Protein 4BJA (pdb70)

Sequence (182 aa):
WVGNESSENPFDLALNKKDRTLLRETWQRLDDPKDIVGLIFLDIVNDIEPDLKKVFGVDRAPRAAMLKMPKFGGHILRFYEFMMEQLTSMLGTSENLLTGAWQLVRKTGRSSHVRQGFLEQNQNQMEKNYFEIVINVFIERRLIPFLTGEQELNYTTSQITDDVWKKFLNTVISQMMTDSFELERAKQK

Secondary structure (DSSP, 8-state):
--S-STT-HHHHS--HHHHHHHHHHHHH-S-HHHHHHHHHHHIIIII-TTHHHHTT-SSS-GGGGGGSHHHHHHHHHHHHHHHHHHHHHHTS--HHHHHHHHHHHHHHGGG-HHHHHH-BTTTB-HHHHHHHHHHHHHHHHHTTSS-----HHHHHHHHHHHHHHHHHHHHHHHHHHHHHH-

Structure (mmCIF, N/CA/C/O backbone):
data_4BJA
#
_entry.id   4BJA
#
_cell.length_a   50.440
_cell.length_b   50.440
_cell.length_c   245.270
_cell.angle_alpha   90.00
_cell.angle_beta   90.00
_cell.angle_gamma   120.00
#
_symmetry.space_group_name_H-M   'P 65 2 2'
#
loop_
_entity.id
_entity.type
_entity.pdbx_description
1 polymer 'PROTEIN GLB-12'
2 non-polymer 'PROTOPORPHYRIN IX CONTAINING FE'
3 non-polymer 'SULFATE ION'
4 non-polymer 'ACETATE ION'
5 water water
#
loop_
_atom_site.group_PDB
_atom_site.id
_atom_site.type_symbol
_atom_site.label_atom_id
_atom_site.label_alt_id
_atom_site.label_comp_id
_atom_site.label_asym_id
_atom_site.label_entity_id
_atom_site.label_seq_id
_atom_site.pdbx_PDB_ins_code
_atom_site.Cartn_x
_atom_site.Cartn_y
_atom_site.Cartn_z
_atom_site.occupancy
_atom_site.B_iso_or_equiv
_atom_site.auth_seq_id
_atom_site.auth_comp_id
_atom_site.auth_asym_id
_atom_site.auth_atom_id
_atom_site.pdbx_PDB_model_num
ATOM 1 N N . TRP A 1 19 ? 6.069 3.426 8.223 1.00 29.01 19 TRP A N 1
ATOM 2 C CA . TRP A 1 19 ? 7.368 3.719 8.899 1.00 28.56 19 TRP A CA 1
ATOM 3 C C . TRP A 1 19 ? 7.293 5.040 9.592 1.00 29.70 19 TRP A C 1
ATOM 4 O O . TRP A 1 19 ? 6.854 6.043 9.004 1.00 31.53 19 TRP A O 1
ATOM 15 N N . VAL A 1 20 ? 7.787 5.068 10.815 1.00 29.75 20 VAL A N 1
ATOM 16 C CA . VAL A 1 20 ? 7.947 6.330 11.537 1.00 30.41 20 VAL A CA 1
ATOM 17 C C . VAL A 1 20 ? 9.022 7.172 10.875 1.00 29.39 20 VAL A C 1
ATOM 18 O O . VAL A 1 20 ? 8.835 8.393 10.685 1.00 30.30 20 VAL A O 1
ATOM 22 N N . GLY A 1 21 ? 10.115 6.517 10.484 1.00 27.41 21 GLY A N 1
ATOM 23 C CA . GLY A 1 21 ? 11.291 7.178 9.893 1.00 26.13 21 GLY A CA 1
ATOM 24 C C . GLY A 1 21 ? 12.615 6.934 10.602 1.00 25.24 21 GLY A C 1
ATOM 25 O O . GLY A 1 21 ? 13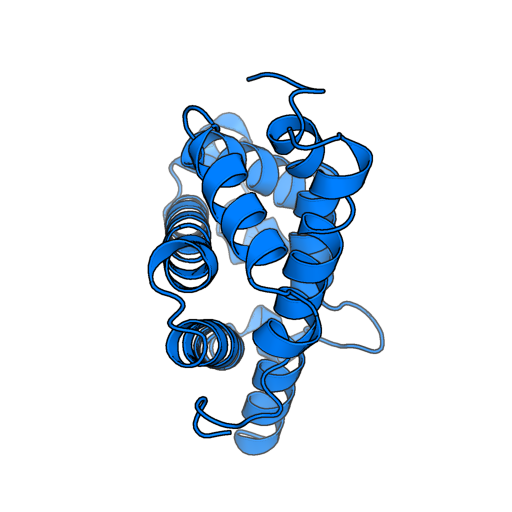.704 7.073 9.999 1.00 23.68 21 GLY A O 1
ATOM 26 N N . ASN A 1 22 ? 12.538 6.575 11.889 1.00 24.54 22 ASN A N 1
ATOM 27 C CA . ASN A 1 22 ? 13.742 6.368 12.670 1.00 24.98 22 ASN A CA 1
ATOM 28 C C . ASN A 1 22 ? 14.224 4.936 12.699 1.00 24.62 22 ASN A C 1
ATOM 29 O O . ASN A 1 22 ? 15.212 4.625 13.373 1.00 25.58 22 ASN A O 1
ATOM 34 N N . GLU A 1 23 ? 13.592 4.068 11.908 1.00 24.04 23 GLU A N 1
ATOM 35 C CA . GLU A 1 23 ? 13.938 2.645 11.963 1.00 23.14 23 GLU A CA 1
ATOM 36 C C . GLU A 1 23 ? 15.323 2.318 11.367 1.00 23.82 23 GLU A C 1
ATOM 37 O O . GLU A 1 23 ? 15.840 3.031 10.506 1.00 23.84 23 GLU A O 1
ATOM 43 N N . SER A 1 24 ? 15.892 1.188 11.790 1.00 23.57 24 SER A N 1
ATOM 44 C CA A SER A 1 24 ? 17.180 0.745 11.275 0.50 24.06 24 SER A CA 1
ATOM 45 C CA B SER A 1 24 ? 17.154 0.663 11.290 0.50 23.86 24 SER A CA 1
ATOM 46 C C . SER A 1 24 ? 17.105 0.267 9.815 1.00 24.20 24 SER A C 1
ATOM 47 O O . SER A 1 24 ? 18.130 0.074 9.181 1.00 27.13 24 SER A O 1
ATOM 52 N N . GLU A 1 25 ? 15.902 0.123 9.265 1.00 21.27 25 GLU A N 1
ATOM 53 C CA . GLU A 1 25 ? 15.767 -0.411 7.909 1.00 20.87 25 GLU A CA 1
ATOM 54 C C . GLU A 1 25 ? 15.793 0.702 6.870 1.00 20.18 25 GLU A C 1
ATOM 55 O O . GLU A 1 25 ? 15.572 0.464 5.697 1.00 21.98 25 GLU A O 1
ATOM 61 N N . ASN A 1 26 ? 16.112 1.906 7.316 1.00 17.88 26 ASN A N 1
ATOM 62 C CA . ASN A 1 26 ? 16.114 3.106 6.416 1.00 16.67 26 ASN A CA 1
ATOM 63 C C . ASN A 1 26 ? 17.057 2.856 5.222 1.00 16.60 26 ASN A C 1
ATOM 64 O O . ASN A 1 26 ? 18.233 2.671 5.424 1.00 16.69 26 ASN A O 1
ATOM 69 N N . PRO A 1 27 ? 16.553 2.871 3.974 1.00 17.68 27 PRO A N 1
ATOM 70 C CA . PRO A 1 27 ? 17.421 2.462 2.858 1.00 17.73 27 PRO A CA 1
ATOM 71 C C . PRO A 1 27 ? 18.496 3.486 2.575 1.00 17.56 27 PRO A C 1
ATOM 72 O O . PRO A 1 27 ? 19.485 3.155 1.967 1.00 18.68 27 PRO A O 1
ATOM 76 N N . PHE A 1 28 ? 18.313 4.724 3.039 1.00 18.45 28 PHE A N 1
ATOM 77 C CA . PHE A 1 28 ? 19.349 5.716 2.857 1.00 19.13 28 PHE A CA 1
ATOM 78 C C . PHE A 1 28 ? 20.519 5.438 3.778 1.00 20.83 28 PHE A C 1
ATOM 79 O O . PHE A 1 28 ? 21.632 5.901 3.543 1.00 23.73 28 PHE A O 1
ATOM 87 N N . ASP A 1 29 ? 20.274 4.715 4.863 1.00 20.48 29 ASP A N 1
ATOM 88 C CA . ASP A 1 29 ? 21.403 4.299 5.670 1.00 22.66 29 ASP A CA 1
ATOM 89 C C . ASP A 1 29 ? 22.007 3.020 5.146 1.00 23.27 29 ASP A C 1
ATOM 90 O O . ASP A 1 29 ? 23.188 2.795 5.357 1.00 28.55 29 ASP A O 1
ATOM 95 N N . LEU A 1 30 ? 21.221 2.172 4.487 1.00 21.64 30 LEU A N 1
ATOM 96 C CA . LEU A 1 30 ? 21.730 0.895 3.974 1.00 21.90 30 LEU A CA 1
ATOM 97 C C . LEU A 1 30 ? 22.470 0.981 2.642 1.00 22.41 30 LEU A C 1
ATOM 98 O O . LEU A 1 30 ? 23.496 0.313 2.434 1.00 23.46 30 LEU A O 1
ATOM 103 N N . ALA A 1 31 ? 21.977 1.843 1.760 1.00 22.64 31 ALA A N 1
ATOM 104 C CA . ALA A 1 31 ? 22.561 1.999 0.413 1.00 22.62 31 ALA A CA 1
ATOM 105 C C . ALA A 1 31 ? 23.726 2.961 0.396 1.00 22.94 31 ALA A C 1
ATOM 106 O O . ALA A 1 31 ? 24.542 2.938 -0.555 1.00 24.65 31 ALA A O 1
ATOM 108 N N . LEU A 1 32 ? 23.798 3.830 1.401 1.00 22.57 32 LEU A N 1
ATOM 109 C CA . LEU A 1 32 ? 24.788 4.900 1.419 1.00 21.72 32 LEU A CA 1
ATOM 110 C C . LEU A 1 32 ? 25.448 4.763 2.761 1.00 24.20 32 LEU A C 1
ATOM 111 O O . LEU A 1 32 ? 24.784 4.377 3.715 1.00 28.89 32 LEU A O 1
ATOM 116 N N . ASN A 1 33 ? 26.749 4.919 2.797 1.00 21.96 33 ASN A N 1
ATOM 117 C CA . ASN A 1 33 ? 27.439 5.000 4.057 1.00 23.60 33 ASN A CA 1
ATOM 118 C C . ASN A 1 33 ? 27.781 6.465 4.327 1.00 23.17 33 ASN A C 1
ATOM 119 O O . ASN A 1 33 ? 27.371 7.371 3.570 1.00 21.81 33 ASN A O 1
ATOM 124 N N . LYS A 1 34 ? 28.450 6.745 5.440 1.00 24.24 34 LYS A N 1
ATOM 125 C CA . LYS A 1 34 ? 28.755 8.121 5.773 1.00 25.45 34 LYS A CA 1
ATOM 126 C C . LYS A 1 34 ? 29.579 8.842 4.698 1.00 25.47 34 LYS A C 1
ATOM 127 O O . LYS A 1 34 ? 29.273 9.998 4.322 1.00 25.77 34 LYS A O 1
ATOM 133 N N . LYS A 1 35 ? 30.615 8.185 4.202 1.00 25.02 35 LYS A N 1
ATOM 134 C CA . LYS A 1 35 ? 31.450 8.777 3.153 1.00 26.17 35 LYS A CA 1
ATOM 135 C C . LYS A 1 35 ? 30.649 9.067 1.872 1.00 23.93 35 LYS A C 1
ATOM 136 O O . LYS A 1 35 ? 30.844 10.116 1.226 1.00 24.54 35 LYS A O 1
ATOM 142 N N . ASP A 1 36 ? 29.762 8.135 1.522 1.00 22.83 36 ASP A N 1
ATOM 143 C CA . ASP A 1 36 ? 28.862 8.330 0.364 1.00 20.25 36 ASP A CA 1
ATOM 144 C C . ASP A 1 36 ? 28.018 9.583 0.575 1.00 20.13 36 ASP A C 1
ATOM 145 O O . ASP A 1 36 ? 27.816 10.384 -0.350 1.00 18.70 36 ASP A O 1
ATOM 150 N N . ARG A 1 37 ? 27.444 9.714 1.760 1.00 19.43 37 ARG A N 1
ATOM 151 C CA . ARG A 1 37 ? 26.532 10.842 2.004 1.00 19.21 37 ARG A CA 1
ATOM 152 C C . ARG A 1 37 ? 27.290 12.146 1.962 1.00 20.37 37 ARG A C 1
ATOM 153 O O . ARG A 1 37 ? 26.760 13.148 1.513 1.00 20.69 37 ARG A O 1
ATOM 161 N N . THR A 1 38 ? 28.502 12.160 2.504 1.00 20.79 38 THR A N 1
ATOM 162 C CA . THR A 1 38 ? 29.325 13.388 2.445 1.00 21.28 38 THR A CA 1
ATOM 163 C C . THR A 1 38 ? 29.601 13.740 0.972 1.00 21.62 38 THR A C 1
ATOM 164 O O . THR A 1 38 ? 29.520 14.920 0.555 1.00 21.91 38 THR A O 1
ATOM 168 N N . LEU A 1 39 ? 29.948 12.728 0.182 1.00 21.24 39 LEU A N 1
ATOM 169 C CA . LEU A 1 39 ? 30.173 12.950 -1.267 1.00 21.30 39 LEU A CA 1
ATOM 170 C C . LEU A 1 39 ? 28.925 13.565 -1.916 1.00 21.07 39 LEU A C 1
ATOM 171 O O . LEU A 1 39 ? 29.044 14.526 -2.709 1.00 20.15 39 LEU A O 1
ATOM 176 N N . LEU A 1 40 ? 27.732 13.053 -1.573 1.00 19.68 40 LEU A N 1
ATOM 177 C CA . LEU A 1 40 ? 26.493 13.580 -2.185 1.00 18.53 40 LEU A CA 1
ATOM 178 C C . LEU A 1 40 ? 26.380 15.046 -1.890 1.00 19.40 40 LEU A C 1
ATOM 179 O O . LEU A 1 40 ? 26.122 15.840 -2.803 1.00 19.74 40 LEU A O 1
ATOM 184 N N . ARG A 1 41 ? 26.567 15.426 -0.613 1.00 18.94 41 ARG A N 1
ATOM 185 C CA . ARG A 1 41 ? 26.480 16.816 -0.262 1.00 19.19 41 ARG A CA 1
ATOM 186 C C . ARG A 1 41 ? 27.574 17.669 -0.918 1.00 20.11 41 ARG A C 1
ATOM 187 O O . ARG A 1 41 ? 27.263 18.741 -1.460 1.00 20.38 41 ARG A O 1
ATOM 195 N N . GLU A 1 42 ? 28.829 17.219 -0.870 1.00 20.32 42 GLU A N 1
ATOM 196 C CA . GLU A 1 42 ? 29.948 18.048 -1.391 1.00 23.24 42 GLU A CA 1
ATOM 197 C C . GLU A 1 42 ? 29.836 18.214 -2.906 1.00 22.53 42 GLU A C 1
ATOM 198 O O . GLU A 1 42 ? 30.023 19.313 -3.407 1.00 22.66 42 GLU A O 1
ATOM 204 N N . THR A 1 43 ? 29.506 17.128 -3.614 1.00 21.10 43 THR A N 1
ATOM 205 C CA . THR A 1 43 ? 29.324 17.239 -5.067 1.00 20.89 43 THR A CA 1
ATOM 206 C C . THR A 1 43 ? 28.147 18.152 -5.456 1.00 20.69 43 THR A C 1
ATOM 207 O O . THR A 1 43 ? 28.255 18.910 -6.415 1.00 21.10 43 THR A O 1
ATOM 211 N N . TRP A 1 44 ? 27.021 18.074 -4.755 1.00 20.04 44 TRP A N 1
ATOM 212 C CA . TRP A 1 44 ? 25.912 18.952 -5.006 1.00 19.70 44 TRP A CA 1
ATOM 213 C C . TRP A 1 44 ? 26.308 20.408 -4.755 1.00 20.52 44 TRP A C 1
ATOM 214 O O . TRP A 1 44 ? 25.935 21.318 -5.522 1.00 22.42 44 TRP A O 1
ATOM 225 N N . GLN A 1 45 ? 27.038 20.653 -3.655 1.00 21.34 45 GLN A N 1
ATOM 226 C CA . GLN A 1 45 ? 27.486 22.009 -3.353 1.00 23.65 45 GLN A CA 1
ATOM 227 C C . GLN A 1 45 ? 28.494 22.622 -4.334 1.00 25.14 45 GLN A C 1
ATOM 228 O O . GLN A 1 45 ? 28.569 23.850 -4.436 1.00 26.39 45 GLN A O 1
ATOM 234 N N . ARG A 1 46 ? 29.275 21.782 -5.013 1.00 26.79 46 ARG A N 1
ATOM 235 C CA . ARG A 1 46 ? 30.268 22.222 -6.005 1.00 29.41 46 ARG A CA 1
ATOM 236 C C . ARG A 1 46 ? 29.559 22.873 -7.190 1.00 29.82 46 ARG A C 1
ATOM 237 O O . ARG A 1 46 ? 30.132 23.738 -7.877 1.00 29.70 46 ARG A O 1
ATOM 245 N N . LEU A 1 47 ? 28.315 22.470 -7.439 1.00 29.96 47 LEU A N 1
ATOM 246 C CA . LEU A 1 47 ? 27.546 23.036 -8.555 1.00 31.17 47 LEU A CA 1
ATOM 247 C C . LEU A 1 47 ? 27.357 24.550 -8.451 1.00 32.09 47 LEU A C 1
ATOM 248 O O . LEU A 1 47 ? 27.011 25.085 -7.394 1.00 31.52 47 LEU A O 1
ATOM 253 N N . ASP A 1 48 ? 27.560 25.248 -9.562 1.00 33.57 48 ASP A N 1
ATOM 254 C CA . ASP A 1 48 ? 27.161 26.636 -9.606 1.00 36.22 48 ASP A CA 1
ATOM 255 C C . ASP A 1 48 ? 25.771 26.689 -10.251 1.00 36.35 48 ASP A C 1
ATOM 256 O O . ASP A 1 48 ? 25.501 26.020 -11.271 1.00 37.00 48 ASP A O 1
ATOM 261 N N . ASP A 1 49 ? 24.906 27.477 -9.626 1.00 36.01 49 ASP A N 1
ATOM 262 C CA . ASP A 1 49 ? 23.468 27.538 -9.931 1.00 35.41 49 ASP A CA 1
ATOM 263 C C . ASP A 1 49 ? 22.763 26.193 -10.145 1.00 33.10 49 ASP A C 1
ATOM 264 O O . ASP A 1 49 ? 22.284 25.881 -11.235 1.00 32.16 49 ASP A O 1
ATOM 269 N N . PRO A 1 50 ? 22.676 25.399 -9.072 1.00 30.70 50 PRO A N 1
ATOM 270 C CA . PRO A 1 50 ? 21.921 24.155 -9.105 1.00 28.39 50 PRO A CA 1
ATOM 271 C C . PRO A 1 50 ? 20.458 24.348 -9.515 1.00 27.81 50 PRO A C 1
ATOM 272 O O . PRO A 1 50 ? 19.934 23.486 -10.206 1.00 26.43 50 PRO A O 1
ATOM 276 N N . LYS A 1 51 ? 19.790 25.444 -9.121 1.00 27.57 51 LYS A N 1
ATOM 277 C CA . LYS A 1 51 ? 18.385 25.639 -9.550 1.00 28.15 51 LYS A CA 1
ATOM 278 C C . LYS A 1 51 ? 18.270 25.789 -11.073 1.00 27.50 51 LYS A C 1
ATOM 279 O O . LYS A 1 51 ? 17.281 25.331 -11.693 1.00 26.47 51 LYS A O 1
ATOM 285 N N . ASP A 1 52 ? 19.248 26.458 -11.675 1.00 26.92 52 ASP A N 1
ATOM 286 C CA . ASP A 1 52 ? 19.270 26.594 -13.133 1.00 28.36 52 ASP A CA 1
ATOM 287 C C . ASP A 1 52 ? 19.408 25.209 -13.794 1.00 26.34 52 ASP A C 1
ATOM 288 O O . ASP A 1 52 ? 18.709 24.895 -14.776 1.00 25.50 52 ASP A O 1
ATOM 293 N N . ILE A 1 53 ? 20.308 24.374 -13.269 1.00 25.65 53 ILE A N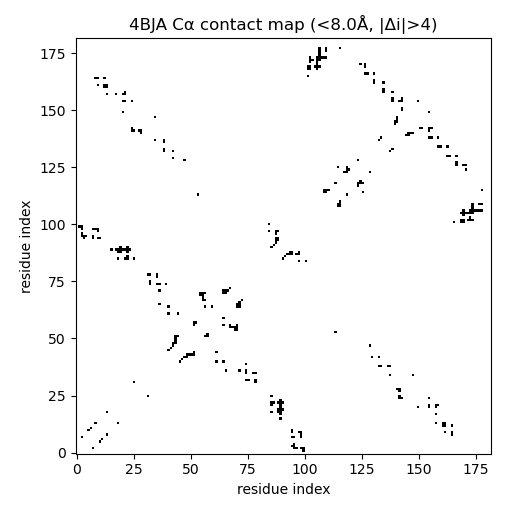 1
ATOM 294 C CA . ILE A 1 53 ? 20.480 23.025 -13.807 1.00 24.11 53 ILE A CA 1
ATOM 295 C C . ILE A 1 53 ? 19.178 22.202 -13.662 1.00 22.43 53 ILE A C 1
ATOM 296 O O . ILE A 1 53 ? 18.740 21.511 -14.611 1.00 21.36 53 ILE A O 1
ATOM 301 N N . VAL A 1 54 ? 18.541 22.282 -12.492 1.00 20.74 54 VAL A N 1
ATOM 302 C CA . VAL A 1 54 ? 17.295 21.604 -12.289 1.00 19.55 54 VAL A CA 1
ATOM 303 C C . VAL A 1 54 ? 16.253 22.073 -13.328 1.00 19.54 54 VAL A C 1
ATOM 304 O O . VAL A 1 54 ? 15.553 21.267 -13.906 1.00 18.37 54 VAL A O 1
ATOM 308 N N . GLY A 1 55 ? 16.172 23.400 -13.528 1.00 19.86 55 GLY A N 1
ATOM 309 C CA . GLY A 1 55 ? 15.282 23.986 -14.543 1.00 19.55 55 GLY A CA 1
ATOM 310 C C . GLY A 1 55 ? 15.564 23.413 -15.939 1.00 19.33 55 GLY A C 1
ATOM 311 O O . GLY A 1 55 ? 14.646 23.018 -16.626 1.00 19.86 55 GLY A O 1
ATOM 312 N N . LEU A 1 56 ? 16.844 23.333 -16.330 1.00 19.23 56 LEU A N 1
ATOM 313 C CA . LEU A 1 56 ? 17.225 22.866 -17.699 1.00 20.39 56 LEU A CA 1
ATOM 314 C C . LEU A 1 56 ? 16.809 21.410 -17.876 1.00 18.84 56 LEU A C 1
ATOM 315 O O . LEU A 1 56 ? 16.351 20.995 -18.947 1.00 18.39 56 LEU A O 1
ATOM 320 N N . ILE A 1 57 ? 16.999 20.620 -16.814 1.00 18.50 57 ILE A N 1
ATOM 321 C CA . ILE A 1 57 ? 16.640 19.212 -16.879 1.00 17.51 57 ILE A CA 1
ATOM 322 C C . ILE A 1 57 ? 15.106 19.035 -16.957 1.00 16.78 57 ILE A C 1
ATOM 323 O O . ILE A 1 57 ? 14.614 18.219 -17.733 1.00 16.58 57 ILE A O 1
ATOM 328 N N . PHE A 1 58 ? 14.330 19.794 -16.172 1.00 16.83 58 PHE A N 1
ATOM 329 C CA . PHE A 1 58 ? 12.897 19.737 -16.303 1.00 15.88 58 PHE A CA 1
ATOM 330 C C . PHE A 1 58 ? 12.438 20.216 -17.686 1.00 16.00 58 PHE A C 1
ATOM 331 O O . PHE A 1 58 ? 11.465 19.692 -18.205 1.00 17.35 58 PHE A O 1
ATOM 339 N N . LEU A 1 59 ? 13.132 21.192 -18.261 1.00 16.04 59 LEU A N 1
ATOM 340 C CA . LEU A 1 59 ? 12.764 21.605 -19.639 1.00 17.06 59 LEU A CA 1
ATOM 341 C C . LEU A 1 59 ? 12.970 20.417 -20.591 1.00 18.36 59 LEU A C 1
ATOM 342 O O . LEU A 1 59 ? 12.083 20.088 -21.376 1.00 19.28 59 LEU A O 1
ATOM 347 N N . ASP A 1 60 ? 14.102 19.722 -20.485 1.00 18.41 60 ASP A N 1
ATOM 348 C CA . ASP A 1 60 ? 14.257 18.482 -21.288 1.00 20.02 60 ASP A CA 1
ATOM 349 C C . ASP A 1 60 ? 13.179 17.422 -21.012 1.00 19.49 60 ASP A C 1
ATOM 350 O O . ASP A 1 60 ? 12.649 16.820 -21.913 1.00 20.19 60 ASP A O 1
ATOM 355 N N . ILE A 1 61 ? 12.841 17.183 -19.745 1.00 17.89 61 ILE A N 1
ATOM 356 C CA . ILE A 1 61 ? 11.817 16.214 -19.425 1.00 17.65 61 ILE A CA 1
ATOM 357 C C . ILE A 1 61 ? 10.479 16.496 -20.134 1.00 19.12 61 ILE A C 1
ATOM 358 O O . ILE A 1 61 ? 9.895 15.597 -20.771 1.00 19.47 61 ILE A O 1
ATOM 363 N N . VAL A 1 62 ? 9.974 17.724 -20.002 1.00 18.96 62 VAL A N 1
ATOM 364 C CA . VAL A 1 62 ? 8.649 18.015 -20.533 1.00 20.03 62 VAL A CA 1
ATOM 365 C C . VAL A 1 62 ? 8.669 18.244 -22.047 1.00 20.62 62 VAL A C 1
ATOM 366 O O . VAL A 1 62 ? 7.678 18.000 -22.716 1.00 21.79 62 VAL A O 1
ATOM 370 N N . ASN A 1 63 ? 9.784 18.694 -22.588 1.00 20.63 63 ASN A N 1
ATOM 371 C CA . ASN A 1 63 ? 9.773 18.963 -24.028 1.00 22.16 63 ASN A CA 1
ATOM 372 C C . ASN A 1 63 ? 10.241 17.798 -24.863 1.00 23.36 63 ASN A C 1
ATOM 373 O O . ASN A 1 63 ? 9.759 17.628 -26.007 1.00 24.27 63 ASN A O 1
ATOM 378 N N . ASP A 1 64 ? 11.198 17.035 -24.350 1.00 22.86 64 ASP A N 1
ATOM 379 C CA . ASP A 1 64 ? 11.842 16.003 -25.175 1.00 23.46 64 ASP A CA 1
ATOM 380 C C . ASP A 1 64 ? 11.497 14.590 -24.762 1.00 22.79 64 ASP A C 1
ATOM 381 O O . ASP A 1 64 ? 11.436 13.695 -25.580 1.00 25.02 64 ASP A O 1
ATOM 386 N N . ILE A 1 65 ? 11.265 14.359 -23.470 1.00 21.28 65 ILE A N 1
ATOM 387 C CA . ILE A 1 65 ? 11.220 12.991 -23.009 1.00 21.65 65 ILE A CA 1
ATOM 388 C C . ILE A 1 65 ? 9.820 12.541 -22.708 1.00 21.04 65 ILE A C 1
ATOM 389 O O . ILE A 1 65 ? 9.400 11.481 -23.168 1.00 23.97 65 ILE A O 1
ATOM 394 N N . GLU A 1 66 ? 9.066 13.318 -21.924 1.00 20.74 66 GLU A N 1
ATOM 395 C CA . GLU A 1 66 ? 7.742 12.902 -21.513 1.00 20.95 66 GLU A CA 1
ATOM 396 C C . GLU A 1 66 ? 6.795 14.096 -21.696 1.00 21.34 66 GLU A C 1
ATOM 397 O O . GLU A 1 66 ? 6.431 14.781 -20.740 1.00 20.90 66 GLU A O 1
ATOM 403 N N . PRO A 1 67 ? 6.409 14.367 -22.947 1.00 21.67 67 PRO A N 1
ATOM 404 C CA . PRO A 1 67 ? 5.596 15.559 -23.201 1.00 22.38 67 PRO A CA 1
ATOM 405 C C . PRO A 1 67 ? 4.176 15.524 -22.631 1.00 22.92 67 PRO A C 1
ATOM 406 O O . PRO A 1 67 ? 3.554 16.600 -22.541 1.00 22.37 67 PRO A O 1
ATOM 410 N N . ASP A 1 68 ? 3.673 14.344 -22.235 1.00 23.51 68 ASP A N 1
ATOM 411 C CA . ASP A 1 68 ? 2.420 14.248 -21.465 1.00 27.03 68 ASP A CA 1
ATOM 412 C C . ASP A 1 68 ? 2.429 15.153 -20.219 1.00 25.95 68 ASP A C 1
ATOM 413 O O . ASP A 1 68 ? 1.364 15.595 -19.743 1.00 26.77 68 ASP A O 1
ATOM 418 N N . LEU A 1 69 ? 3.632 15.437 -19.708 1.00 24.46 69 LEU A N 1
ATOM 419 C CA . LEU A 1 69 ? 3.785 16.258 -18.497 1.00 23.61 69 LEU A CA 1
ATOM 420 C C . LEU A 1 69 ? 3.601 17.744 -18.739 1.00 22.74 69 LEU A C 1
ATOM 421 O O . LEU A 1 69 ? 3.453 18.517 -17.804 1.00 22.63 69 LEU A O 1
ATOM 426 N N . LYS A 1 70 ? 3.575 18.173 -20.001 1.00 21.87 70 LYS A N 1
ATOM 427 C CA . LYS A 1 70 ? 3.430 19.599 -20.270 1.00 22.38 70 LYS A CA 1
ATOM 428 C C . LYS A 1 70 ? 2.085 20.093 -19.738 1.00 23.47 70 LYS A C 1
ATOM 429 O O . LYS A 1 70 ? 2.032 21.111 -19.050 1.00 23.76 70 LYS A O 1
ATOM 435 N N . LYS A 1 71 ? 1.027 19.334 -19.995 1.00 25.53 71 LYS A N 1
ATOM 436 C CA . LYS A 1 71 ? -0.335 19.713 -19.565 1.00 28.29 71 LYS A CA 1
ATOM 437 C C . LYS A 1 71 ? -0.432 19.775 -18.046 1.00 28.11 71 LYS A C 1
ATOM 438 O O . LYS A 1 71 ? -1.069 20.663 -17.484 1.00 28.28 71 LYS A O 1
ATOM 444 N N . VAL A 1 72 ? 0.237 18.835 -17.376 1.00 27.62 72 VAL A N 1
ATOM 445 C CA . VAL A 1 72 ? 0.201 18.748 -15.925 1.00 27.29 72 VAL A CA 1
ATOM 446 C C . VAL A 1 72 ? 0.731 20.038 -15.355 1.00 26.08 72 VAL A C 1
ATOM 447 O O . VAL A 1 72 ? 0.185 20.590 -14.372 1.00 27.04 72 VAL A O 1
ATOM 451 N N . PHE A 1 73 ? 1.824 20.505 -15.948 1.00 23.71 73 PHE A N 1
ATOM 452 C CA . PHE A 1 73 ? 2.536 21.670 -15.447 1.00 22.62 73 PHE A CA 1
ATOM 453 C C . PHE A 1 73 ? 2.091 22.978 -16.082 1.00 23.85 73 PHE A C 1
ATOM 454 O O . PHE A 1 73 ? 2.723 24.027 -15.897 1.00 23.74 73 PHE A O 1
ATOM 462 N N . GLY A 1 74 ? 0.991 22.895 -16.837 1.00 24.06 74 GLY A N 1
ATOM 463 C CA . GLY A 1 74 ? 0.418 24.068 -17.479 1.00 24.42 74 GLY A CA 1
ATOM 464 C C . GLY A 1 74 ? 1.265 24.716 -18.567 1.00 24.86 74 GLY A C 1
ATOM 465 O O . GLY A 1 74 ? 1.137 25.922 -18.805 1.00 24.57 74 GLY A O 1
ATOM 466 N N . VAL A 1 75 ? 2.108 23.927 -19.256 1.00 23.92 75 VAL A N 1
ATOM 467 C CA . VAL A 1 75 ? 3.068 24.477 -20.244 1.00 23.79 75 VAL A CA 1
ATOM 468 C C . VAL A 1 75 ? 2.880 23.855 -21.625 1.00 24.84 75 VAL A C 1
ATOM 469 O O . VAL A 1 75 ? 3.799 23.812 -22.446 1.00 24.66 75 VAL A O 1
ATOM 473 N N . ASP A 1 76 ? 1.691 23.343 -21.836 1.00 25.16 76 ASP A N 1
ATOM 474 C CA . ASP A 1 76 ? 1.316 22.779 -23.106 1.00 27.28 76 ASP A CA 1
ATOM 475 C C . ASP A 1 76 ? 1.260 23.817 -24.247 1.00 28.71 76 ASP A C 1
ATOM 476 O O . ASP A 1 76 ? 1.231 23.393 -25.415 1.00 29.03 76 ASP A O 1
ATOM 481 N N . ARG A 1 77 ? 1.297 25.132 -23.955 1.00 29.30 77 ARG A N 1
ATOM 482 C CA . ARG A 1 77 ? 1.391 26.138 -25.048 1.00 31.59 77 ARG A CA 1
ATOM 483 C C . ARG A 1 77 ? 2.613 27.024 -25.002 1.00 32.18 77 ARG A C 1
ATOM 484 O O . ARG A 1 77 ? 2.976 27.678 -26.007 1.00 32.92 77 ARG A O 1
ATOM 492 N N . ALA A 1 78 ? 3.213 27.120 -23.823 1.00 31.49 78 ALA A N 1
ATOM 493 C CA . ALA A 1 78 ? 4.326 28.022 -23.625 1.00 32.24 78 ALA A CA 1
ATOM 494 C C . ALA A 1 78 ? 5.511 27.552 -24.456 1.00 32.85 78 ALA A C 1
ATOM 495 O O . ALA A 1 78 ? 5.859 26.361 -24.412 1.00 34.36 78 ALA A O 1
ATOM 497 N N . PRO A 1 79 ? 6.174 28.480 -25.189 1.00 32.30 79 PRO A N 1
ATOM 498 C CA . PRO A 1 79 ? 7.401 28.013 -25.841 1.00 32.12 79 PRO A CA 1
ATOM 499 C C . PRO A 1 79 ? 8.320 27.524 -24.736 1.00 31.56 79 PRO A C 1
ATOM 500 O O . PRO A 1 79 ? 8.184 27.983 -23.588 1.00 30.52 79 PRO A O 1
ATOM 504 N N . ARG A 1 80 ? 9.252 26.634 -25.089 1.00 31.13 80 ARG A N 1
ATOM 505 C CA . ARG A 1 80 ? 10.284 26.202 -24.158 1.00 31.36 80 ARG A CA 1
ATOM 506 C C . ARG A 1 80 ? 10.856 27.423 -23.445 1.00 32.11 80 ARG A C 1
ATOM 507 O O . ARG A 1 80 ? 10.969 27.417 -22.237 1.00 32.17 80 ARG A O 1
ATOM 515 N N . ALA A 1 81 ? 11.121 28.501 -24.192 1.00 33.39 81 ALA A N 1
ATOM 516 C CA . ALA A 1 81 ? 11.694 29.724 -23.613 1.00 34.24 81 ALA A CA 1
ATOM 517 C C . ALA A 1 81 ? 10.839 30.505 -22.578 1.00 34.43 81 ALA A C 1
ATOM 518 O O . ALA A 1 81 ? 11.393 31.328 -21.826 1.00 36.12 81 ALA A O 1
ATOM 520 N N . ALA A 1 82 ? 9.531 30.255 -22.523 1.00 33.07 82 ALA A N 1
ATOM 521 C CA . ALA A 1 82 ? 8.657 30.881 -21.505 1.00 32.33 82 ALA A CA 1
ATOM 522 C C . ALA A 1 82 ? 8.288 29.995 -20.318 1.00 30.57 82 ALA A C 1
ATOM 523 O O . ALA A 1 82 ? 7.673 30.479 -19.343 1.00 30.40 82 ALA A O 1
ATOM 525 N N . MET A 1 83 ? 8.606 28.706 -20.416 1.00 27.55 83 MET A N 1
ATOM 526 C CA . MET A 1 83 ? 8.099 27.744 -19.442 1.00 24.74 83 MET A CA 1
ATOM 527 C C . MET A 1 83 ? 8.571 28.003 -18.034 1.00 24.10 83 MET A C 1
ATOM 528 O O . MET A 1 83 ? 7.806 27.765 -17.107 1.00 23.12 83 MET A O 1
ATOM 533 N N . LEU A 1 84 ? 9.823 28.444 -17.870 1.00 25.46 84 LEU A N 1
ATOM 534 C CA . LEU A 1 84 ? 10.380 28.614 -16.522 1.00 26.80 84 LEU A CA 1
ATOM 535 C C . LEU A 1 84 ? 9.567 29.634 -15.710 1.00 27.67 84 LEU A C 1
ATOM 536 O O . LEU A 1 84 ? 9.561 29.592 -14.479 1.00 28.84 84 LEU A O 1
ATOM 541 N N . LYS A 1 85 ? 8.869 30.525 -16.408 1.00 27.57 85 LYS A N 1
ATOM 542 C CA . LYS A 1 85 ? 8.022 31.533 -15.731 1.00 28.64 85 LYS A CA 1
ATOM 543 C C . LYS A 1 85 ? 6.600 31.119 -15.413 1.00 26.97 85 LYS A C 1
ATOM 544 O O . LYS A 1 85 ? 5.886 31.804 -14.684 1.00 28.26 85 LYS A O 1
ATOM 550 N N . MET A 1 86 ? 6.150 30.027 -15.971 1.00 24.43 86 MET A N 1
ATOM 551 C CA . MET A 1 86 ? 4.802 29.568 -15.730 1.00 23.24 86 MET A CA 1
ATOM 552 C C . MET A 1 86 ? 4.724 28.966 -14.329 1.00 23.03 86 MET A C 1
ATOM 553 O O . MET A 1 86 ? 5.674 28.305 -13.876 1.00 23.57 86 MET A O 1
ATOM 558 N N . PRO A 1 87 ? 3.613 29.198 -13.648 1.00 21.85 87 PRO A N 1
ATOM 559 C CA . PRO A 1 87 ? 3.610 28.997 -12.181 1.00 22.67 87 PRO A CA 1
ATOM 560 C C . PRO A 1 87 ? 3.756 27.580 -11.749 1.00 21.76 87 PRO A C 1
ATOM 561 O O . PRO A 1 87 ? 4.526 27.341 -10.798 1.00 22.46 87 PRO A O 1
ATOM 565 N N . LYS A 1 88 ? 3.021 26.646 -12.362 1.00 22.25 88 LYS A N 1
ATOM 566 C CA . LYS A 1 88 ? 3.110 25.237 -11.884 1.00 21.99 88 LYS A CA 1
ATOM 567 C C . LYS A 1 88 ? 4.463 24.660 -12.247 1.00 22.25 88 LYS A C 1
ATOM 568 O O . LYS A 1 88 ? 5.050 23.887 -11.479 1.00 22.78 88 LYS A O 1
ATOM 574 N N . PHE A 1 89 ? 4.975 25.049 -13.416 1.00 20.28 89 PHE A N 1
ATOM 575 C CA . PHE A 1 89 ? 6.255 24.494 -13.898 1.00 20.71 89 PHE A CA 1
ATOM 576 C C . PHE A 1 89 ? 7.470 25.085 -13.150 1.00 20.32 89 PHE A C 1
ATOM 577 O O . PHE A 1 89 ? 8.287 24.334 -12.576 1.00 21.63 89 PHE A O 1
ATOM 585 N N . GLY A 1 90 ? 7.579 26.423 -13.108 1.00 20.86 90 GLY A N 1
ATOM 586 C CA . GLY A 1 90 ? 8.640 27.079 -12.385 1.00 19.97 90 GLY A CA 1
ATOM 587 C C . GLY A 1 90 ? 8.480 26.708 -10.900 1.00 20.42 90 GLY A C 1
ATOM 588 O O . GLY A 1 90 ? 9.481 26.552 -10.208 1.00 22.10 90 GLY A O 1
ATOM 589 N N . GLY A 1 91 ? 7.239 26.514 -10.431 1.00 21.21 91 GLY A N 1
ATOM 590 C CA . GLY A 1 91 ? 7.011 26.157 -8.993 1.00 20.53 91 GLY A CA 1
ATOM 591 C C . GLY A 1 91 ? 7.607 24.791 -8.713 1.00 20.16 91 GLY A C 1
ATOM 592 O O . GLY A 1 91 ? 8.220 24.551 -7.651 1.00 21.16 91 GLY A O 1
ATOM 593 N N . HIS A 1 92 ? 7.424 23.888 -9.662 1.00 19.57 92 HIS A N 1
ATOM 594 C CA . HIS A 1 92 ? 7.905 22.545 -9.446 1.00 18.90 92 HIS A CA 1
ATOM 595 C C . HIS A 1 92 ? 9.417 22.489 -9.445 1.00 19.32 92 HIS A C 1
ATOM 596 O O . HIS A 1 92 ? 10.012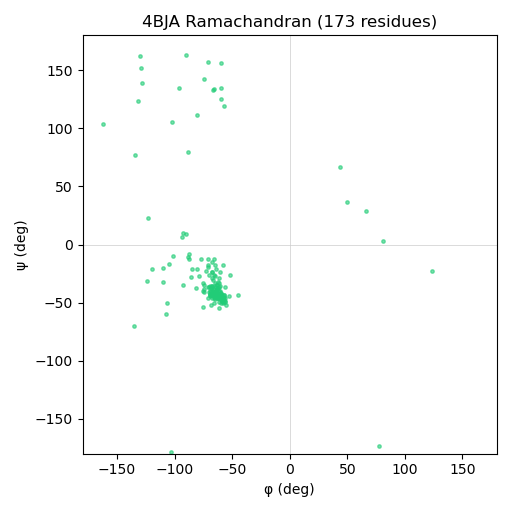 21.681 -8.709 1.00 18.95 92 HIS A O 1
ATOM 603 N N . ILE A 1 93 ? 10.045 23.246 -10.354 1.00 19.26 93 ILE A N 1
ATOM 604 C CA . ILE A 1 93 ? 11.482 23.359 -10.378 1.00 19.88 93 ILE A CA 1
ATOM 605 C C . ILE A 1 93 ? 12.037 23.866 -9.015 1.00 20.75 93 ILE A C 1
ATOM 606 O O . ILE A 1 93 ? 12.985 23.293 -8.459 1.00 20.91 93 ILE A O 1
ATOM 611 N N . LEU A 1 94 ? 11.401 24.899 -8.457 1.00 20.74 94 LEU A N 1
ATOM 612 C CA . LEU A 1 94 ? 11.788 25.414 -7.159 1.00 21.49 94 LEU A CA 1
ATOM 613 C C . LEU A 1 94 ? 11.639 24.309 -6.083 1.00 20.99 94 LEU A C 1
ATOM 614 O O . LEU A 1 94 ? 12.548 24.096 -5.262 1.00 22.25 94 LEU A O 1
ATOM 619 N N . ARG A 1 95 ? 10.511 23.616 -6.099 1.00 20.20 95 ARG A N 1
ATOM 620 C CA . ARG A 1 95 ? 10.188 22.605 -5.056 1.00 21.28 95 ARG A CA 1
ATOM 621 C C . ARG A 1 95 ? 11.157 21.439 -5.127 1.00 19.95 95 ARG A C 1
ATOM 622 O O . ARG A 1 95 ? 11.623 20.930 -4.085 1.00 20.64 95 ARG A O 1
ATOM 630 N N . PHE A 1 96 ? 11.469 21.007 -6.354 1.00 18.82 96 PHE A N 1
ATOM 631 C CA . PHE A 1 96 ? 12.367 19.866 -6.567 1.00 16.91 96 PHE A CA 1
ATOM 632 C C . PHE A 1 96 ? 13.777 20.264 -6.173 1.00 17.28 96 PHE A C 1
ATOM 633 O O . PHE A 1 96 ? 14.453 19.538 -5.457 1.00 18.01 96 PHE A O 1
ATOM 641 N N . TYR A 1 97 ? 14.214 21.460 -6.567 1.00 18.92 97 TYR A N 1
ATOM 642 C CA . TYR A 1 97 ? 15.503 21.960 -6.115 1.00 18.71 97 TYR A CA 1
ATOM 643 C C . TYR A 1 97 ? 15.587 22.007 -4.563 1.00 19.88 97 TYR A C 1
ATOM 644 O O . TYR A 1 97 ? 16.572 21.518 -3.970 1.00 19.40 97 TYR A O 1
ATOM 653 N N . GLU A 1 98 ? 14.557 22.556 -3.921 1.00 20.45 98 GLU A N 1
ATOM 654 C CA . GLU A 1 98 ? 14.560 22.669 -2.426 1.00 21.03 98 GLU A CA 1
ATOM 655 C C . GLU A 1 98 ? 14.585 21.289 -1.781 1.00 21.09 98 GLU A C 1
ATOM 656 O O . GLU A 1 98 ? 15.247 21.084 -0.753 1.00 21.54 98 GLU A O 1
ATOM 662 N N . PHE A 1 99 ? 13.858 20.353 -2.373 1.00 19.55 99 PHE A N 1
ATOM 663 C CA . PHE A 1 99 ? 13.825 18.963 -1.877 1.00 18.34 99 PHE A CA 1
ATOM 664 C C . PHE A 1 99 ? 15.208 18.344 -1.953 1.00 18.65 99 PHE A C 1
ATOM 665 O O . PHE A 1 99 ? 15.630 17.697 -0.986 1.00 19.37 99 PHE A O 1
ATOM 673 N N . MET A 1 100 ? 15.916 18.514 -3.077 1.00 18.08 100 MET A N 1
ATOM 674 C CA A MET A 1 100 ? 17.276 17.978 -3.197 0.50 18.54 100 MET A CA 1
ATOM 675 C CA B MET A 1 100 ? 17.289 17.977 -3.198 0.50 19.02 100 MET A CA 1
ATOM 676 C C . MET A 1 100 ? 18.280 18.684 -2.277 1.00 19.22 100 MET A C 1
ATOM 677 O O . MET A 1 100 ? 19.182 18.063 -1.744 1.00 18.79 100 MET A O 1
ATOM 686 N N . GLU A 1 101 ? 18.109 19.993 -2.106 1.00 19.59 101 GLU A N 1
ATOM 687 C CA . GLU A 1 101 ? 18.962 20.789 -1.230 1.00 20.28 101 GLU A CA 1
ATOM 688 C C . GLU A 1 101 ? 18.826 20.248 0.206 1.00 20.01 101 GLU A C 1
ATOM 689 O O . GLU A 1 101 ? 19.804 19.997 0.903 1.00 21.21 101 GLU A O 1
ATOM 695 N N . GLN A 1 102 ? 17.594 20.077 0.630 1.00 19.70 102 GLN A N 1
ATOM 696 C CA . GLN A 1 102 ? 17.329 19.659 2.024 1.00 20.40 102 GLN A CA 1
ATOM 697 C C . GLN A 1 102 ? 17.782 18.227 2.215 1.00 19.44 102 GLN A C 1
ATOM 698 O O . GLN A 1 102 ? 18.394 17.855 3.255 1.00 19.72 102 GLN A O 1
ATOM 704 N N . LEU A 1 103 ? 17.436 17.384 1.240 1.00 18.45 103 LEU A N 1
ATOM 705 C CA . LEU A 1 103 ? 17.729 15.942 1.365 1.00 17.64 103 LEU A CA 1
ATOM 706 C C . LEU A 1 103 ? 19.259 15.730 1.412 1.00 17.69 103 LEU A C 1
ATOM 707 O O . LEU A 1 103 ? 19.761 14.982 2.269 1.00 17.88 103 LEU A O 1
ATOM 712 N N . THR A 1 104 ? 20.013 16.391 0.532 1.00 17.95 104 THR A N 1
ATOM 713 C CA . THR A 1 104 ? 21.478 16.190 0.522 1.00 18.06 104 THR A CA 1
ATOM 714 C C . THR A 1 104 ? 22.100 16.765 1.808 1.00 18.63 104 THR A C 1
ATOM 715 O O . THR A 1 104 ? 23.036 16.195 2.346 1.00 18.35 104 THR A O 1
ATOM 719 N N . SER A 1 105 ? 21.552 17.863 2.295 1.00 18.76 105 SER A N 1
ATOM 720 C CA . SER A 1 105 ? 22.038 18.462 3.570 1.00 19.22 105 SER A CA 1
ATOM 721 C C . SER A 1 105 ? 21.750 17.500 4.741 1.00 18.93 105 SER A C 1
ATOM 722 O O . SER A 1 105 ? 22.602 17.284 5.601 1.00 19.85 105 SER A O 1
ATOM 725 N N . MET A 1 106 ? 20.546 16.957 4.789 1.00 18.35 106 MET A N 1
ATOM 726 C CA . MET A 1 106 ? 20.201 16.061 5.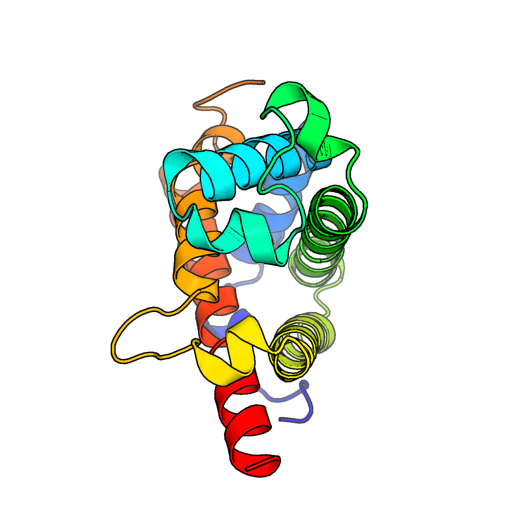893 1.00 17.66 106 MET A CA 1
ATOM 727 C C . MET A 1 106 ? 21.081 14.849 5.873 1.00 17.65 106 MET A C 1
ATOM 728 O O . MET A 1 106 ? 21.496 14.376 6.940 1.00 18.98 106 MET A O 1
ATOM 733 N N . LEU A 1 107 ? 21.322 14.280 4.681 1.00 16.57 107 LEU A N 1
ATOM 734 C CA . LEU A 1 107 ? 22.113 13.068 4.550 1.00 17.33 107 LEU A CA 1
ATOM 735 C C . LEU A 1 107 ? 23.569 13.341 4.833 1.00 18.83 107 LEU A C 1
ATOM 736 O O . LEU A 1 107 ? 24.213 12.590 5.572 1.00 20.33 107 LEU A O 1
ATOM 741 N N . GLY A 1 108 ? 24.109 14.415 4.257 1.00 19.34 108 GLY A N 1
ATOM 742 C CA . GLY A 1 108 ? 25.541 14.528 4.158 1.00 20.81 108 GLY A CA 1
ATOM 743 C C . GLY A 1 108 ? 26.125 15.515 5.140 1.00 22.82 108 GLY A C 1
ATOM 744 O O . GLY A 1 108 ? 27.320 15.499 5.355 1.00 26.87 108 GLY A O 1
ATOM 745 N N . THR A 1 109 ? 25.305 16.381 5.706 1.00 21.57 109 THR A N 1
ATOM 746 C CA . THR A 1 109 ? 25.823 17.353 6.668 1.00 22.80 109 THR A CA 1
ATOM 747 C C . THR A 1 109 ? 25.379 16.981 8.065 1.00 23.36 109 THR A C 1
ATOM 748 O O . THR A 1 109 ? 26.225 16.756 8.947 1.00 25.27 109 THR A O 1
ATOM 752 N N . SER A 1 110 ? 24.079 16.931 8.278 1.00 23.25 110 SER A N 1
ATOM 753 C CA . SER A 1 110 ? 23.613 16.702 9.645 1.00 22.77 110 SER A CA 1
ATOM 754 C C . SER A 1 110 ? 23.496 15.206 10.026 1.00 23.65 110 SER A C 1
ATOM 755 O O . SER A 1 110 ? 23.304 14.900 11.196 1.00 24.41 110 SER A O 1
ATOM 758 N N . GLU A 1 111 ? 23.655 14.281 9.079 1.00 23.39 111 GLU A N 1
ATOM 759 C CA . GLU A 1 111 ? 23.358 12.870 9.342 1.00 26.04 111 GLU A CA 1
ATOM 760 C C . GLU A 1 111 ? 22.011 12.654 9.970 1.00 24.68 111 GLU A C 1
ATOM 761 O O . GLU A 1 111 ? 21.858 11.754 10.813 1.00 25.56 111 GLU A O 1
ATOM 767 N N . ASN A 1 112 ? 21.038 13.455 9.553 1.00 21.61 112 ASN A N 1
ATOM 768 C CA . ASN A 1 112 ? 19.676 13.316 9.995 1.00 19.91 112 ASN A CA 1
ATOM 769 C C . ASN A 1 112 ? 19.020 12.334 9.018 1.00 19.12 112 ASN A C 1
ATOM 770 O O . ASN A 1 112 ? 18.292 12.708 8.086 1.00 18.51 112 ASN A O 1
ATOM 775 N N . LEU A 1 113 ? 19.290 11.062 9.253 1.00 18.10 113 LEU A N 1
ATOM 776 C CA A LEU A 1 113 ? 18.859 10.037 8.310 0.50 17.69 113 LEU A CA 1
ATOM 7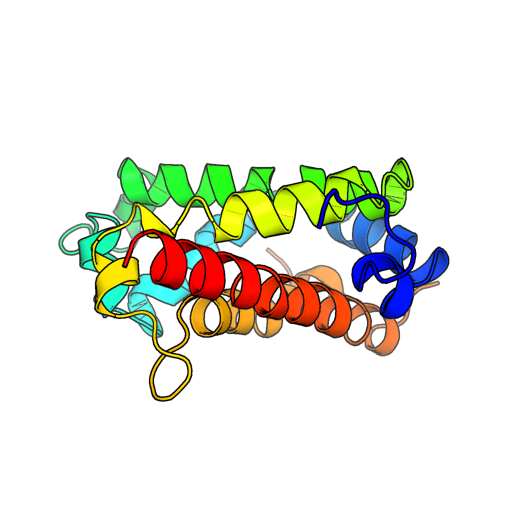77 C CA B LEU A 1 113 ? 18.842 10.004 8.335 0.50 18.18 113 LEU A CA 1
ATOM 778 C C . LEU A 1 113 ? 17.335 9.830 8.438 1.00 17.50 113 LEU A C 1
ATOM 779 O O . LEU A 1 113 ? 16.654 9.550 7.448 1.00 17.63 113 LEU A O 1
ATOM 788 N N . THR A 1 114 ? 16.797 9.987 9.654 1.00 18.20 114 THR A N 1
ATOM 789 C CA . THR A 1 114 ? 15.374 9.919 9.879 1.00 17.97 114 THR A CA 1
ATOM 790 C C . THR A 1 114 ? 14.636 10.979 9.086 1.00 18.12 114 THR A C 1
ATOM 791 O O . THR A 1 114 ? 13.706 10.669 8.364 1.00 17.77 114 THR A O 1
ATOM 795 N N . GLY A 1 115 ? 15.084 12.221 9.198 1.00 18.62 115 GLY A N 1
ATOM 796 C CA . GLY A 1 115 ? 14.396 13.307 8.489 1.00 18.43 115 GLY A CA 1
ATOM 797 C C . GLY A 1 115 ? 14.511 13.139 6.977 1.00 18.76 115 GLY A C 1
ATOM 798 O O . GLY A 1 115 ? 13.599 13.467 6.254 1.00 19.78 115 GLY A O 1
ATOM 799 N N . ALA A 1 116 ? 15.621 12.590 6.512 1.00 18.62 116 ALA A N 1
ATOM 800 C CA . ALA A 1 116 ? 15.814 12.388 5.052 1.00 18.46 116 ALA A CA 1
ATOM 801 C C . ALA A 1 116 ? 14.794 11.371 4.560 1.00 17.47 116 ALA A C 1
ATOM 802 O O . ALA A 1 116 ? 14.077 11.609 3.563 1.00 16.86 116 ALA A O 1
ATOM 804 N N . TRP A 1 117 ? 14.703 10.230 5.239 1.00 16.79 117 TRP A N 1
ATOM 805 C CA . TRP A 1 117 ? 13.728 9.214 4.823 1.00 15.64 117 TRP A CA 1
ATOM 806 C C . TRP A 1 117 ? 12.301 9.726 4.940 1.00 16.23 117 TRP A C 1
ATOM 807 O O . TRP A 1 117 ? 11.448 9.517 4.045 1.00 16.54 117 TRP A O 1
ATOM 818 N N . GLN A 1 118 ? 12.011 10.416 6.050 1.00 15.91 118 GLN A N 1
ATOM 819 C CA . GLN A 1 118 ? 10.663 10.955 6.242 1.00 17.42 118 GLN A CA 1
ATOM 820 C C . GLN A 1 118 ? 10.270 11.939 5.116 1.00 17.26 118 GLN A C 1
ATOM 821 O O . GLN A 1 118 ? 9.123 11.929 4.656 1.00 19.09 118 GLN A O 1
ATOM 827 N N . LEU A 1 119 ? 11.210 12.795 4.737 1.00 17.17 119 LEU A N 1
ATOM 828 C CA . LEU A 1 119 ? 11.002 13.781 3.641 1.00 17.13 119 LEU A CA 1
ATOM 829 C C . LEU A 1 119 ? 10.629 13.051 2.358 1.00 17.61 119 LEU A C 1
ATOM 830 O O . LEU A 1 119 ? 9.648 13.412 1.674 1.00 17.83 119 LEU A O 1
ATOM 835 N N . VAL A 1 120 ? 11.368 12.006 2.049 1.00 16.21 120 VAL A N 1
ATOM 836 C CA . VAL A 1 120 ? 11.106 11.322 0.758 1.00 17.42 120 VAL A CA 1
ATOM 837 C C . VAL A 1 120 ? 9.744 10.621 0.778 1.00 17.33 120 VAL A C 1
ATOM 838 O O . VAL A 1 120 ? 8.954 10.745 -0.159 1.00 17.97 120 VAL A O 1
ATOM 842 N N . ARG A 1 121 ? 9.414 9.930 1.870 1.00 17.17 121 ARG A N 1
ATOM 843 C CA . ARG A 1 121 ? 8.140 9.245 1.916 1.00 18.01 121 ARG A CA 1
ATOM 844 C C . ARG A 1 121 ? 6.966 10.236 1.981 1.00 18.44 121 ARG A C 1
ATOM 845 O O . ARG A 1 121 ? 5.941 9.986 1.368 1.00 19.65 121 ARG A O 1
ATOM 853 N N . LYS A 1 122 ? 7.125 11.362 2.668 1.00 17.99 122 LYS A N 1
ATOM 854 C CA . LYS A 1 122 ? 6.066 12.364 2.787 1.00 19.53 122 LYS A CA 1
ATOM 855 C C . LYS A 1 122 ? 5.791 12.959 1.413 1.00 19.83 122 LYS A C 1
ATOM 856 O O . LYS A 1 122 ? 4.627 13.268 1.063 1.00 20.55 122 LYS A O 1
ATOM 862 N N . THR A 1 123 ? 6.871 13.147 0.664 1.00 19.38 123 THR A N 1
ATOM 863 C CA . THR A 1 123 ? 6.754 13.745 -0.690 1.00 19.77 123 THR A CA 1
ATOM 864 C C . THR A 1 123 ? 6.050 12.751 -1.598 1.00 19.78 123 THR A C 1
ATOM 865 O O . THR A 1 123 ? 5.155 13.122 -2.372 1.00 20.32 123 THR A O 1
ATOM 869 N N . GLY A 1 124 ? 6.424 11.470 -1.499 1.00 19.50 124 GLY A N 1
ATOM 870 C CA . GLY A 1 124 ? 5.746 10.414 -2.262 1.00 19.42 124 GLY A CA 1
ATOM 871 C C . GLY A 1 124 ? 4.241 10.394 -1.976 1.00 21.78 124 GLY A C 1
ATOM 872 O O . GLY A 1 124 ? 3.399 10.404 -2.903 1.00 21.73 124 GLY A O 1
ATOM 873 N N . ARG A 1 125 ? 3.879 10.396 -0.691 1.00 21.13 125 ARG A N 1
ATOM 874 C CA . ARG A 1 125 ? 2.469 10.384 -0.295 1.00 22.97 125 ARG A CA 1
ATOM 875 C C . ARG A 1 125 ? 1.715 11.604 -0.798 1.00 23.49 125 ARG A C 1
ATOM 876 O O . ARG A 1 125 ? 0.553 11.480 -1.190 1.00 24.93 125 ARG A O 1
ATOM 884 N N . SER A 1 126 ? 2.381 12.764 -0.818 1.00 22.29 126 SER A N 1
ATOM 885 C CA A SER A 1 126 ? 1.719 14.004 -1.146 0.50 23.06 126 SER A CA 1
ATOM 886 C CA B SER A 1 126 ? 1.710 14.003 -1.136 0.50 23.26 126 SER A CA 1
ATOM 887 C C . SER A 1 126 ? 1.338 14.054 -2.613 1.00 23.05 126 SER A C 1
ATOM 888 O O . SER A 1 126 ? 0.403 14.768 -3.011 1.00 22.87 126 SER A O 1
ATOM 893 N N . HIS A 1 127 ? 2.061 13.304 -3.418 1.00 21.49 127 HIS A N 1
ATOM 894 C CA . HIS A 1 127 ? 1.763 13.299 -4.871 1.00 21.69 127 HIS A CA 1
ATOM 895 C C . HIS A 1 127 ? 0.482 12.597 -5.230 1.00 23.29 127 HIS A C 1
ATOM 896 O O . HIS A 1 127 ? 0.022 12.711 -6.374 1.00 24.35 127 HIS A O 1
ATOM 903 N N . VAL A 1 128 ? -0.106 11.853 -4.285 1.00 23.53 128 VAL A N 1
ATOM 904 C CA . VAL A 1 128 ? -1.354 11.163 -4.552 1.00 25.88 128 VAL A CA 1
ATOM 905 C C . VAL A 1 128 ? -2.467 12.198 -4.825 1.00 27.76 128 VAL A C 1
ATOM 906 O O . VAL A 1 128 ? -3.461 11.888 -5.478 1.00 28.61 128 VAL A O 1
ATOM 910 N N . ARG A 1 129 ? -2.258 13.428 -4.359 1.00 29.16 129 ARG A N 1
ATOM 911 C CA . ARG A 1 129 ? -3.208 14.538 -4.582 1.00 32.50 129 ARG A CA 1
ATOM 912 C C . ARG A 1 129 ? -3.224 15.032 -6.042 1.00 32.64 129 ARG A C 1
ATOM 913 O O . ARG A 1 129 ? -4.152 15.762 -6.446 1.00 34.54 129 ARG A O 1
ATOM 921 N N . GLN A 1 130 ? -2.179 14.691 -6.796 1.00 32.39 130 GLN A N 1
ATOM 922 C CA . GLN A 1 130 ? -2.070 15.053 -8.208 1.00 31.90 130 GLN A CA 1
ATOM 923 C C . GLN A 1 130 ? -2.882 14.078 -9.012 1.00 31.66 130 GLN A C 1
ATOM 924 O O . GLN A 1 130 ? -2.548 12.907 -9.105 1.00 30.94 130 GLN A O 1
ATOM 930 N N . GLY A 1 131 ? -3.980 14.555 -9.590 1.00 31.19 131 GLY A N 1
ATOM 931 C CA . GLY A 1 131 ? -4.922 13.645 -10.240 1.00 31.15 131 GLY A CA 1
ATOM 932 C C . GLY A 1 131 ? -4.285 12.877 -11.385 1.00 30.30 131 GLY A C 1
ATOM 933 O O . GLY A 1 131 ? -4.601 11.706 -11.583 1.00 31.10 131 GLY A O 1
ATOM 934 N N . PHE A 1 132 ? -3.374 13.526 -12.118 1.00 29.35 132 PHE A N 1
ATOM 935 C CA . PHE A 1 132 ? -2.700 12.886 -13.233 1.00 28.08 132 PHE A CA 1
ATOM 936 C C . PHE A 1 132 ? -1.960 11.670 -12.697 1.00 27.77 132 PHE A C 1
ATOM 937 O O . PHE A 1 132 ? -2.004 10.602 -13.278 1.00 27.17 132 PHE A O 1
ATOM 945 N N . LEU A 1 133 ? -1.276 11.836 -11.573 1.00 26.60 133 LEU A N 1
ATOM 946 C CA . LEU A 1 133 ? -0.524 10.704 -11.045 1.00 26.06 133 LEU A CA 1
ATOM 947 C C . LEU A 1 133 ? -1.437 9.661 -10.410 1.00 26.32 133 LEU A C 1
ATOM 948 O O . LEU A 1 133 ? -1.204 8.472 -10.563 1.00 25.71 133 LEU A O 1
ATOM 953 N N . GLU A 1 134 ? -2.455 10.099 -9.665 1.00 28.67 134 GLU A N 1
ATOM 954 C CA . GLU A 1 134 ? -3.411 9.156 -9.074 1.00 30.71 134 GLU A CA 1
ATOM 955 C C . GLU A 1 134 ? -3.994 8.222 -10.138 1.00 31.21 134 GLU A C 1
ATOM 956 O O . GLU A 1 134 ? -4.077 7.005 -9.953 1.00 31.14 134 GLU A O 1
ATOM 962 N N . GLN A 1 135 ? -4.354 8.800 -11.276 1.00 31.61 135 GLN A N 1
ATOM 963 C CA . GLN A 1 135 ? -4.877 8.039 -12.398 1.00 32.99 135 GLN A CA 1
ATOM 964 C C . GLN A 1 135 ? -3.842 7.239 -13.186 1.00 32.03 135 GLN A C 1
ATOM 965 O O . GLN A 1 135 ? -4.129 6.120 -13.596 1.00 33.31 135 GLN A O 1
ATOM 971 N N . ASN A 1 136 ? -2.655 7.805 -13.411 1.00 30.97 136 ASN A N 1
ATOM 972 C CA . ASN A 1 136 ? -1.722 7.230 -14.386 1.00 30.03 136 ASN A CA 1
ATOM 973 C C . ASN A 1 136 ? -0.462 6.576 -13.857 1.00 29.31 136 ASN A C 1
ATOM 974 O O . ASN A 1 136 ? 0.166 5.813 -14.568 1.00 29.31 136 ASN A O 1
ATOM 979 N N . GLN A 1 137 ? -0.068 6.914 -12.629 1.00 29.24 137 GLN A N 1
ATOM 980 C CA . GLN A 1 137 ? 1.107 6.280 -12.035 1.00 28.35 137 GLN A CA 1
ATOM 981 C C . GLN A 1 137 ? 0.906 4.775 -11.936 1.00 30.10 137 GLN A C 1
ATOM 982 O O . GLN A 1 137 ? -0.090 4.329 -11.359 1.00 29.26 137 GLN A O 1
ATOM 988 N N . ASN A 1 138 ? 1.834 4.008 -12.497 1.00 32.21 138 ASN A N 1
ATOM 989 C CA . ASN A 1 138 ? 1.601 2.587 -12.741 1.00 35.87 138 ASN A CA 1
ATOM 990 C C . ASN A 1 138 ? 2.912 1.843 -12.963 1.00 37.89 138 ASN A C 1
ATOM 991 O O . ASN A 1 138 ? 3.515 1.920 -14.039 1.00 38.90 138 ASN A O 1
ATOM 996 N N . GLN A 1 139 ? 3.344 1.103 -11.941 1.00 39.87 139 GLN A N 1
ATOM 997 C CA . GLN A 1 139 ? 4.586 0.309 -11.993 1.00 41.74 139 GLN A CA 1
ATOM 998 C C . GLN A 1 139 ? 4.661 -0.761 -13.126 1.00 42.85 139 GLN A C 1
ATOM 999 O O . GLN A 1 139 ? 5.747 -1.254 -13.471 1.00 43.27 139 GLN A O 1
ATOM 1005 N N . MET A 1 140 ? 3.508 -1.120 -13.691 1.00 44.56 140 MET A N 1
ATOM 1006 C CA . MET A 1 140 ? 3.421 -2.080 -14.807 1.00 45.32 140 MET A CA 1
ATOM 1007 C C . MET A 1 140 ? 3.738 -1.412 -16.159 1.00 44.48 140 MET A C 1
ATOM 1008 O O . MET A 1 140 ? 4.105 -2.089 -17.133 1.00 44.69 140 MET A O 1
ATOM 1013 N N . GLU A 1 141 ? 3.595 -0.089 -16.200 1.00 42.61 141 GLU A N 1
ATOM 1014 C CA . GLU A 1 141 ? 3.518 0.689 -17.429 1.00 40.44 141 GLU A CA 1
ATOM 1015 C C . GLU A 1 141 ? 4.350 1.984 -17.482 1.00 37.69 141 GLU A C 1
ATOM 1016 O O . GLU A 1 141 ? 5.303 2.066 -18.238 1.00 38.65 141 GLU A O 1
ATOM 1022 N N . LYS A 1 142 ? 3.967 3.003 -16.720 1.00 32.66 142 LYS A N 1
ATOM 1023 C CA . LYS A 1 142 ? 4.827 4.166 -16.520 1.00 29.11 142 LYS A CA 1
ATOM 1024 C C . LYS A 1 142 ? 4.921 4.507 -15.052 1.00 25.84 142 LYS A C 1
ATOM 1025 O O . LYS A 1 142 ? 3.918 4.792 -14.402 1.00 26.54 142 LYS A O 1
ATOM 1031 N N . ASN A 1 143 ? 6.147 4.531 -14.564 1.00 21.99 143 ASN A N 1
ATOM 1032 C CA . ASN A 1 143 ? 6.398 5.093 -13.230 1.00 19.42 143 ASN A CA 1
ATOM 1033 C C . ASN A 1 143 ? 6.984 6.496 -13.425 1.00 17.56 143 ASN A C 1
ATOM 1034 O O . ASN A 1 143 ? 8.120 6.624 -13.832 1.00 17.76 143 ASN A O 1
ATOM 1039 N N . TYR A 1 144 ? 6.192 7.538 -13.183 1.00 17.40 144 TYR A N 1
ATOM 1040 C CA . TYR A 1 144 ? 6.603 8.909 -13.495 1.00 17.53 144 TYR A CA 1
ATOM 1041 C C . TYR A 1 144 ? 7.716 9.406 -12.576 1.00 15.95 144 TYR A C 1
ATOM 1042 O O . TYR A 1 144 ? 8.479 10.261 -12.973 1.00 15.65 144 TYR A O 1
ATOM 1051 N N . PHE A 1 145 ? 7.837 8.874 -11.351 1.00 16.21 145 PHE A N 1
ATOM 1052 C CA . PHE A 1 145 ? 8.962 9.261 -10.531 1.00 15.75 145 PHE A CA 1
ATOM 1053 C C . PHE A 1 145 ? 10.238 8.724 -11.133 1.00 15.70 145 PHE A C 1
ATOM 1054 O O . PHE A 1 145 ? 11.272 9.416 -11.161 1.00 15.87 145 PHE A O 1
ATOM 1062 N N . GLU A 1 146 ? 10.160 7.486 -11.642 1.00 15.60 146 GLU A N 1
ATOM 1063 C CA . GLU A 1 146 ? 11.286 6.899 -12.304 1.00 15.90 146 GLU A CA 1
ATOM 1064 C C . GLU A 1 146 ? 11.638 7.659 -13.623 1.00 15.81 146 GLU A C 1
ATOM 1065 O O . GLU A 1 146 ? 12.803 7.948 -13.896 1.00 16.26 146 GLU A O 1
ATOM 1071 N N . ILE A 1 147 ? 10.620 8.036 -14.390 1.00 16.04 147 ILE A N 1
ATOM 1072 C CA . ILE A 1 147 ? 10.852 8.727 -15.654 1.00 17.44 147 ILE A CA 1
ATOM 1073 C C . ILE A 1 147 ? 11.603 10.055 -15.371 1.00 16.21 147 ILE A C 1
ATOM 1074 O O . ILE A 1 147 ? 12.605 10.388 -16.016 1.00 17.47 147 ILE A O 1
ATOM 1079 N N . VAL A 1 148 ? 11.160 10.792 -14.356 1.00 15.39 148 VAL A N 1
ATOM 1080 C CA . VAL A 1 148 ? 11.777 12.085 -14.058 1.00 15.56 148 VAL A CA 1
ATOM 1081 C C . VAL A 1 148 ? 13.188 11.884 -13.546 1.00 14.46 148 VAL A C 1
ATOM 1082 O O . VAL A 1 148 ? 14.164 12.544 -14.002 1.00 14.63 148 VAL A O 1
ATOM 1086 N N . ILE A 1 149 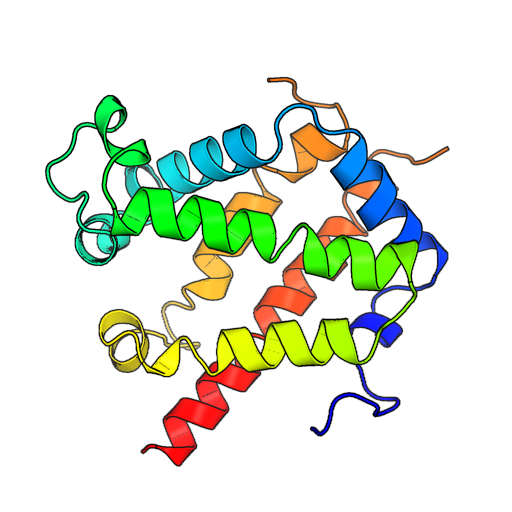? 13.327 11.022 -12.528 1.00 15.14 149 ILE A N 1
ATOM 1087 C CA . ILE A 1 149 ? 14.651 10.872 -11.904 1.00 14.48 149 ILE A CA 1
ATOM 1088 C C . ILE A 1 149 ? 15.642 10.243 -12.867 1.00 14.50 149 ILE A C 1
ATOM 1089 O O . ILE A 1 149 ? 16.801 10.593 -12.841 1.00 14.01 149 ILE A O 1
ATOM 1094 N N . ASN A 1 150 ? 15.167 9.384 -13.777 1.00 15.20 150 ASN A N 1
ATOM 1095 C CA . ASN A 1 150 ? 16.108 8.835 -14.769 1.00 14.50 150 ASN A CA 1
ATOM 1096 C C . ASN A 1 150 ? 16.731 9.917 -15.655 1.00 15.02 150 ASN A C 1
ATOM 1097 O O . ASN A 1 150 ? 17.897 9.792 -16.062 1.00 15.39 150 ASN A O 1
ATOM 1102 N N . VAL A 1 151 ? 15.973 10.985 -15.953 1.00 14.14 151 VAL A N 1
ATOM 1103 C CA . VAL A 1 151 ? 16.579 12.073 -16.728 1.00 14.94 151 VAL A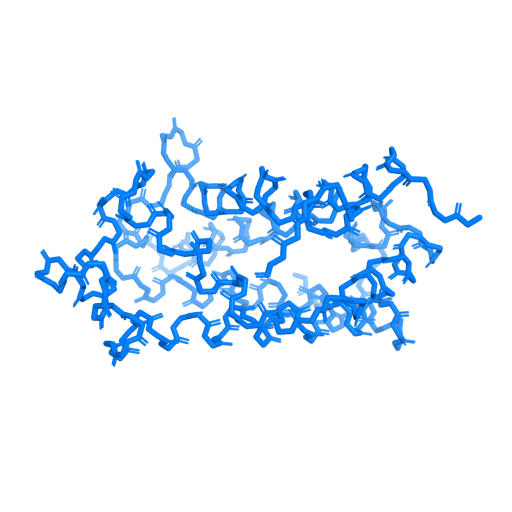 CA 1
ATOM 1104 C C . VAL A 1 151 ? 17.634 12.776 -15.887 1.00 15.34 151 VAL A C 1
ATOM 1105 O O . VAL A 1 151 ? 18.698 13.168 -16.409 1.00 15.93 151 VAL A O 1
ATOM 1109 N N . PHE A 1 152 ? 17.361 12.924 -14.570 1.00 15.10 152 PHE A N 1
ATOM 1110 C CA . PHE A 1 152 ? 18.404 13.413 -13.698 1.00 16.17 152 PHE A CA 1
ATOM 1111 C C . PHE A 1 152 ? 19.641 12.524 -13.662 1.00 15.76 152 PHE A C 1
ATOM 1112 O O . PHE A 1 152 ? 20.758 13.026 -13.674 1.00 15.60 152 PHE A O 1
ATOM 1120 N N . ILE A 1 153 ? 19.442 11.215 -13.619 1.00 14.87 153 ILE A N 1
ATOM 1121 C CA . ILE A 1 153 ? 20.589 10.298 -13.654 1.00 15.85 153 ILE A CA 1
ATOM 1122 C C . ILE A 1 153 ? 21.437 10.535 -14.922 1.00 16.08 153 ILE A C 1
ATOM 1123 O O . ILE A 1 153 ? 22.695 10.575 -14.867 1.00 17.84 153 ILE A O 1
ATOM 1128 N N . GLU A 1 154 ? 20.774 10.707 -16.063 1.00 16.99 154 GLU A N 1
ATOM 1129 C CA . GLU A 1 154 ? 21.514 10.889 -17.317 1.00 17.58 154 GLU A CA 1
ATOM 1130 C C . GLU A 1 154 ? 22.156 12.278 -17.467 1.00 19.24 154 GLU A C 1
ATOM 1131 O O . GLU A 1 154 ? 23.218 12.416 -18.045 1.00 20.09 154 GLU A O 1
ATOM 1137 N N . ARG A 1 155 ? 21.478 13.314 -16.954 1.00 18.88 155 ARG A N 1
ATOM 1138 C CA A ARG A 1 155 ? 21.847 14.714 -17.189 0.50 19.65 155 ARG A CA 1
ATOM 1139 C CA B ARG A 1 155 ? 21.882 14.692 -17.193 0.50 19.53 155 ARG A CA 1
ATOM 1140 C C . ARG A 1 155 ? 22.537 15.403 -16.006 1.00 19.41 155 ARG A C 1
ATOM 1141 O O . ARG A 1 155 ? 23.466 16.181 -16.194 1.00 20.66 155 ARG A O 1
ATOM 1156 N N . LEU A 1 156 ? 22.085 15.132 -14.777 1.00 17.51 156 LEU A N 1
ATOM 1157 C CA . LEU A 1 156 ? 22.707 15.804 -13.624 1.00 17.45 156 LEU A CA 1
ATOM 1158 C C . LEU A 1 156 ? 24.071 15.232 -13.297 1.00 17.52 156 LEU A C 1
ATOM 1159 O O . LEU A 1 156 ? 24.995 16.004 -12.970 1.00 18.83 156 LEU A O 1
ATOM 1164 N N . ILE A 1 157 ? 24.230 13.910 -13.420 1.00 16.36 157 ILE A N 1
ATOM 1165 C CA . ILE A 1 157 ? 25.483 13.278 -12.979 1.00 18.10 157 ILE A CA 1
ATOM 1166 C C . ILE A 1 157 ? 26.729 13.803 -13.728 1.00 18.97 157 ILE A C 1
ATOM 1167 O O . ILE A 1 157 ? 27.760 14.066 -13.112 1.00 20.34 157 ILE A O 1
ATOM 1172 N N . PRO A 1 158 ? 26.649 14.006 -15.054 1.00 20.38 158 PRO A N 1
ATOM 1173 C CA . PRO A 1 158 ? 27.821 14.615 -15.699 1.00 20.92 158 PRO A CA 1
ATOM 1174 C C . PRO A 1 158 ? 28.187 16.014 -15.220 1.00 21.46 158 PRO A C 1
ATOM 1175 O O . PRO A 1 158 ? 29.383 16.352 -15.271 1.00 23.00 158 PRO A O 1
ATOM 1179 N N . PHE A 1 159 ? 27.222 16.836 -14.757 1.00 21.94 159 PHE A N 1
ATOM 1180 C CA . PHE A 1 159 ? 27.575 18.102 -14.095 1.00 21.78 159 PHE A CA 1
ATOM 1181 C C . PHE A 1 159 ? 28.282 17.819 -12.757 1.00 22.10 159 PHE A C 1
ATOM 1182 O O . PHE A 1 159 ? 29.282 18.481 -12.420 1.00 23.43 159 PHE A O 1
ATOM 1190 N N . LEU A 1 160 ? 27.776 16.826 -12.023 1.00 21.10 160 LEU A N 1
ATOM 1191 C CA . LEU A 1 160 ? 28.298 16.527 -10.676 1.00 21.24 160 LEU A CA 1
ATOM 1192 C C . LEU A 1 160 ? 29.718 15.986 -10.745 1.00 22.72 160 LEU A C 1
ATOM 1193 O O . LEU A 1 160 ? 30.492 16.154 -9.788 1.00 24.18 160 LEU A O 1
ATOM 1198 N N . THR A 1 161 ? 30.066 15.318 -11.843 1.00 22.55 161 THR A N 1
ATOM 1199 C CA . THR A 1 161 ? 31.395 14.756 -11.985 1.00 23.67 161 THR A CA 1
ATOM 1200 C C . THR A 1 161 ? 32.366 15.776 -12.592 1.00 25.42 161 THR A C 1
ATOM 1201 O O . THR A 1 161 ? 33.602 15.567 -12.611 1.00 25.75 161 THR A O 1
ATOM 1205 N N . GLY A 1 162 ? 31.808 16.878 -13.088 1.00 26.10 162 GLY A N 1
ATOM 1206 C CA . GLY A 1 162 ? 32.608 17.868 -13.782 1.00 28.66 162 GLY A CA 1
ATOM 1207 C C . GLY A 1 162 ? 32.877 17.470 -15.231 1.00 29.89 162 GLY A C 1
ATOM 1208 O O . GLY A 1 162 ? 33.626 18.147 -15.907 1.00 32.23 162 GLY A O 1
ATOM 1209 N N . GLU A 1 163 ? 32.344 16.367 -15.705 1.00 30.46 163 GLU A N 1
ATOM 1210 C CA . GLU A 1 163 ? 32.506 15.967 -17.087 1.00 32.88 163 GLU A CA 1
ATOM 1211 C C . GLU A 1 163 ? 31.784 16.917 -18.044 1.00 33.23 163 GLU A C 1
ATOM 1212 O O . GLU A 1 163 ? 32.150 16.998 -19.182 1.00 32.37 163 GLU A O 1
ATOM 1218 N N . GLN A 1 164 ? 30.779 17.620 -17.543 1.00 34.42 164 GLN A N 1
ATOM 1219 C CA . GLN A 1 164 ? 29.991 18.626 -18.290 1.00 36.31 164 GLN A CA 1
ATOM 1220 C C . GLN A 1 164 ? 29.900 19.945 -17.514 1.00 38.72 164 GLN A C 1
ATOM 1221 O O . GLN A 1 164 ? 29.946 19.938 -16.291 1.00 37.99 164 GLN A O 1
ATOM 1227 N N . GLU A 1 165 ? 29.752 21.080 -18.222 1.00 42.85 165 GLU A N 1
ATOM 1228 C CA . GLU A 1 165 ? 29.724 22.416 -17.588 1.00 46.27 165 GLU A CA 1
ATOM 1229 C C . GLU A 1 165 ? 28.535 23.292 -18.021 1.00 47.74 165 GLU A C 1
ATOM 1230 O O . GLU A 1 165 ? 27.931 23.056 -19.060 1.00 48.82 165 GLU A O 1
ATOM 1236 N N . LEU A 1 166 ? 28.233 24.336 -17.254 1.00 49.35 166 LEU A N 1
ATOM 1237 C CA . LEU A 1 166 ? 27.014 25.109 -17.470 1.00 50.62 166 LEU A CA 1
ATOM 1238 C C . LEU A 1 166 ? 27.268 26.606 -17.696 1.00 51.23 166 LEU A C 1
ATOM 1239 O O . LEU A 1 166 ? 26.733 27.203 -18.646 1.00 51.54 166 LEU A O 1
ATOM 1244 N N . ASN A 1 182 ? 40.961 12.178 -3.897 1.00 44.21 182 ASN A N 1
ATOM 1245 C CA . ASN A 1 182 ? 39.627 12.737 -3.819 1.00 43.90 182 ASN A CA 1
ATOM 1246 C C . ASN A 1 182 ? 38.672 11.962 -4.735 1.00 42.12 182 ASN A C 1
ATOM 1247 O O . ASN A 1 182 ? 39.056 10.928 -5.297 1.00 42.87 182 ASN A O 1
ATOM 1252 N N . TYR A 1 183 ? 37.437 12.439 -4.884 1.00 39.53 183 TYR A N 1
ATOM 1253 C CA . TYR A 1 183 ? 36.398 11.611 -5.495 1.00 36.33 183 TYR A CA 1
ATOM 1254 C C . TYR A 1 183 ? 36.666 11.320 -6.961 1.00 34.89 183 TYR A C 1
ATOM 1255 O O . TYR A 1 183 ? 37.004 12.222 -7.723 1.00 35.63 183 TYR A O 1
ATOM 1264 N N . THR A 1 184 ? 36.521 10.064 -7.358 1.00 32.82 184 THR A N 1
ATOM 1265 C CA . THR A 1 184 ? 36.668 9.734 -8.770 1.00 30.63 184 THR A CA 1
ATOM 1266 C C . THR A 1 184 ? 35.317 9.837 -9.455 1.00 29.77 184 THR A C 1
ATOM 1267 O O . THR A 1 184 ? 34.267 9.822 -8.799 1.00 28.59 184 THR A O 1
ATOM 1271 N N . THR A 1 185 ? 35.362 9.916 -10.775 1.00 28.49 185 THR A N 1
ATOM 1272 C CA . THR A 1 185 ? 34.147 9.984 -11.580 1.00 28.29 185 THR A CA 1
ATOM 1273 C C . THR A 1 185 ? 33.271 8.760 -11.364 1.00 27.30 185 THR A C 1
ATOM 1274 O O . THR A 1 185 ? 32.036 8.868 -11.242 1.00 25.41 185 THR A O 1
ATOM 1278 N N . SER A 1 186 ? 33.904 7.591 -11.290 1.00 27.44 186 SER A N 1
ATOM 1279 C CA . SER A 1 186 ? 33.179 6.367 -11.047 1.00 28.53 186 SER A CA 1
ATOM 1280 C C . SER A 1 186 ? 32.504 6.364 -9.679 1.00 27.45 186 SER A C 1
ATOM 1281 O O . SER A 1 186 ? 31.342 5.954 -9.559 1.00 26.44 186 SER A O 1
ATOM 1284 N N . GLN A 1 187 ? 33.218 6.824 -8.654 1.00 26.96 187 GLN A N 1
ATOM 1285 C CA . GLN A 1 187 ? 32.633 6.946 -7.322 1.00 26.86 187 GLN A CA 1
ATOM 1286 C C . GLN A 1 187 ? 31.408 7.848 -7.316 1.00 24.66 187 GLN A C 1
ATOM 1287 O O . GLN A 1 187 ? 30.380 7.483 -6.767 1.00 23.17 187 GLN A O 1
ATOM 1293 N N . ILE A 1 188 ? 31.540 9.043 -7.902 1.00 23.15 188 ILE A N 1
ATOM 1294 C CA . ILE A 1 188 ? 30.473 10.019 -7.843 1.00 20.89 188 ILE A CA 1
ATOM 1295 C C . ILE A 1 188 ? 29.257 9.466 -8.596 1.00 20.32 188 ILE A C 1
ATOM 1296 O O . ILE A 1 188 ? 28.113 9.571 -8.140 1.00 18.29 188 ILE A O 1
ATOM 1301 N N . THR A 1 189 ? 29.520 8.884 -9.763 1.00 19.32 189 THR A N 1
ATOM 1302 C CA . THR A 1 189 ? 28.439 8.294 -10.555 1.00 20.00 189 THR A CA 1
ATOM 1303 C C . THR A 1 189 ? 27.691 7.184 -9.783 1.00 19.54 189 THR A C 1
ATOM 1304 O O . THR A 1 189 ? 26.458 7.189 -9.734 1.00 19.82 189 THR A O 1
ATOM 1308 N N . ASP A 1 190 ? 28.445 6.255 -9.163 1.00 20.54 190 ASP A N 1
ATOM 1309 C CA A ASP A 1 190 ? 27.830 5.137 -8.473 0.50 20.96 190 ASP A CA 1
ATOM 1310 C CA B ASP A 1 190 ? 27.861 5.133 -8.415 0.50 20.82 190 ASP A CA 1
ATOM 1311 C C . ASP A 1 190 ? 27.023 5.636 -7.253 1.00 19.96 190 ASP A C 1
ATOM 1312 O O . ASP A 1 190 ? 25.905 5.177 -7.027 1.00 19.47 190 ASP A O 1
ATOM 1321 N N . VAL A 1 191 ? 27.567 6.592 -6.500 1.00 18.95 191 VAL A N 1
ATOM 1322 C CA . VAL A 1 191 ? 26.873 7.097 -5.326 1.00 18.60 191 VAL A CA 1
ATOM 1323 C C . VAL A 1 191 ? 25.578 7.815 -5.708 1.00 17.39 191 VAL A C 1
ATOM 1324 O O . VAL A 1 191 ? 2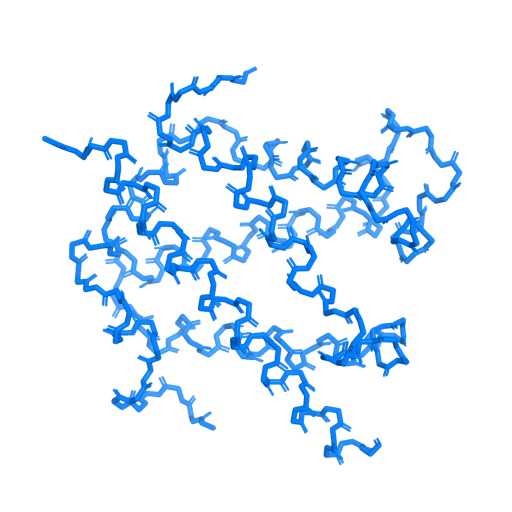4.528 7.598 -5.072 1.00 16.50 191 VAL A O 1
ATOM 1328 N N . TRP A 1 192 ? 25.644 8.664 -6.742 1.00 16.40 192 TRP A N 1
ATOM 1329 C CA . TRP A 1 192 ? 24.460 9.393 -7.146 1.00 16.25 192 TRP A CA 1
ATOM 1330 C C . TRP A 1 192 ? 23.427 8.434 -7.709 1.00 15.97 192 TRP A C 1
ATOM 1331 O O . TRP A 1 192 ? 22.222 8.617 -7.516 1.00 16.03 192 TRP A O 1
ATOM 1342 N N . LYS A 1 193 ? 23.868 7.401 -8.422 1.00 16.92 193 LYS A N 1
ATOM 1343 C CA . LYS A 1 193 ? 22.886 6.394 -8.878 1.00 16.97 193 LYS A CA 1
ATOM 1344 C C . LYS A 1 193 ? 22.210 5.680 -7.703 1.00 16.28 193 LYS A C 1
ATOM 1345 O O . LYS A 1 193 ? 21.007 5.490 -7.733 1.00 16.44 193 LYS A O 1
ATOM 1351 N N . LYS A 1 194 ? 22.992 5.271 -6.687 1.00 16.28 194 LYS A N 1
ATOM 1352 C CA . LYS A 1 194 ? 22.356 4.611 -5.524 1.00 15.35 194 LYS A CA 1
ATOM 1353 C C . LYS A 1 194 ? 21.374 5.533 -4.833 1.00 15.63 194 LYS A C 1
ATOM 1354 O O . LYS A 1 194 ? 20.262 5.121 -4.495 1.00 16.02 194 LYS A O 1
ATOM 1360 N N . PHE A 1 195 ? 21.785 6.795 -4.658 1.00 15.25 195 PHE A N 1
ATOM 1361 C CA . PHE A 1 195 ? 20.969 7.769 -4.019 1.00 14.68 195 PHE A CA 1
ATOM 1362 C C . PHE A 1 195 ? 19.670 7.998 -4.805 1.00 14.53 195 PHE A C 1
ATOM 1363 O O . PHE A 1 195 ? 18.548 7.916 -4.262 1.00 14.61 195 PHE A O 1
ATOM 1371 N N . LEU A 1 196 ? 19.807 8.322 -6.085 1.00 14.49 196 LEU A N 1
ATOM 1372 C CA . LEU A 1 196 ? 18.626 8.698 -6.869 1.00 13.45 196 LEU A CA 1
ATOM 1373 C C . LEU A 1 196 ? 17.680 7.495 -7.059 1.00 13.94 196 LEU A C 1
ATOM 1374 O O . LEU A 1 196 ? 16.442 7.661 -7.073 1.00 13.43 196 LEU A O 1
ATOM 1379 N N . ASN A 1 197 ? 18.239 6.287 -7.203 1.00 13.97 197 ASN A N 1
ATOM 1380 C CA . ASN A 1 197 ? 17.405 5.086 -7.246 1.00 14.48 197 ASN A CA 1
ATOM 1381 C C . ASN A 1 197 ? 16.646 4.824 -5.947 1.00 14.90 197 ASN A C 1
ATOM 1382 O O . ASN A 1 197 ? 15.512 4.363 -5.966 1.00 15.91 197 ASN A O 1
ATOM 1387 N N . THR A 1 198 ? 17.271 5.163 -4.834 1.00 14.21 198 THR A N 1
ATOM 1388 C CA . THR A 1 198 ? 16.586 5.031 -3.545 1.00 14.45 198 THR A CA 1
ATOM 1389 C C . THR A 1 198 ? 15.479 6.094 -3.427 1.00 15.06 198 THR A C 1
ATOM 1390 O O . THR A 1 198 ? 14.419 5.807 -2.877 1.00 15.89 198 THR A O 1
ATOM 1394 N N . VAL A 1 199 ? 15.712 7.309 -3.958 1.00 14.55 199 VAL A N 1
ATOM 1395 C CA . VAL A 1 199 ? 14.633 8.279 -3.969 1.00 14.54 199 VAL A CA 1
ATOM 1396 C C . VAL A 1 199 ? 13.452 7.756 -4.804 1.00 14.79 199 VAL A C 1
ATOM 1397 O O . VAL A 1 199 ? 12.293 7.790 -4.375 1.00 15.38 199 VAL A O 1
ATOM 1401 N N . ILE A 1 200 ? 13.747 7.194 -5.973 1.00 14.18 200 ILE A N 1
ATOM 1402 C CA . ILE A 1 200 ? 12.663 6.614 -6.791 1.00 14.77 200 ILE A CA 1
ATOM 1403 C C . ILE A 1 200 ? 11.912 5.529 -6.027 1.00 15.31 200 ILE A C 1
ATOM 1404 O O . ILE A 1 200 ? 10.691 5.536 -5.978 1.00 15.65 200 ILE A O 1
ATOM 1409 N N . SER A 1 201 ? 12.638 4.584 -5.425 1.00 15.15 201 SER A N 1
ATOM 1410 C CA . SER A 1 201 ? 11.939 3.463 -4.795 1.00 16.35 201 SER A CA 1
ATOM 1411 C C . SER A 1 201 ? 11.063 3.949 -3.622 1.00 16.38 201 SER A C 1
ATOM 1412 O O . SER A 1 201 ? 9.932 3.480 -3.474 1.00 17.43 201 SER A O 1
ATOM 1415 N N . GLN A 1 202 ? 11.570 4.894 -2.816 1.00 15.13 202 GLN A N 1
ATOM 1416 C CA . GLN A 1 202 ? 10.795 5.315 -1.639 1.00 16.64 202 GLN A CA 1
ATOM 1417 C C . GLN A 1 202 ? 9.630 6.216 -2.006 1.00 17.91 202 GLN A C 1
ATOM 1418 O O . GLN A 1 202 ? 8.557 6.131 -1.382 1.00 18.79 202 GLN A O 1
ATOM 1424 N N . MET A 1 203 ? 9.799 7.044 -3.048 1.00 18.00 203 MET A N 1
ATOM 1425 C CA A MET A 1 203 ? 8.636 7.810 -3.491 0.50 17.64 203 MET A CA 1
ATOM 1426 C CA B MET A 1 203 ? 8.687 7.848 -3.613 0.50 18.21 203 MET A CA 1
ATOM 1427 C C . MET A 1 203 ? 7.617 6.900 -4.129 1.00 18.32 203 MET A C 1
ATOM 1428 O O . MET A 1 203 ? 6.426 7.070 -3.892 1.00 19.07 203 MET A O 1
ATOM 1437 N N . THR A 1 204 ? 8.071 5.909 -4.889 1.00 16.85 204 THR A N 1
ATOM 1438 C CA . THR A 1 204 ? 7.152 4.998 -5.516 1.00 18.31 204 THR A CA 1
ATOM 1439 C C . THR A 1 204 ? 6.350 4.209 -4.473 1.00 18.18 204 THR A C 1
ATOM 1440 O O . THR A 1 204 ? 5.118 4.072 -4.601 1.00 19.32 204 THR A O 1
ATOM 1444 N N . ASP A 1 205 ? 7.053 3.692 -3.458 1.00 17.99 205 ASP A N 1
ATOM 1445 C CA . ASP A 1 205 ? 6.397 2.838 -2.474 1.00 20.00 205 ASP A CA 1
ATOM 1446 C C . ASP A 1 205 ? 5.443 3.614 -1.594 1.00 19.63 205 ASP A C 1
ATOM 1447 O O . ASP A 1 205 ? 4.330 3.149 -1.335 1.00 19.71 205 ASP A O 1
ATOM 1452 N N . SER A 1 206 ? 5.860 4.818 -1.189 1.00 18.12 206 SER A N 1
ATOM 1453 C CA . SER A 1 206 ? 5.007 5.619 -0.344 1.00 19.58 206 SER A CA 1
ATOM 1454 C C . SER A 1 206 ? 3.753 6.099 -1.108 1.00 19.23 206 SER A C 1
ATOM 1455 O O . SER A 1 206 ? 2.605 6.083 -0.588 1.00 20.20 206 SER A O 1
ATOM 1458 N N . PHE A 1 207 ? 3.964 6.517 -2.344 1.00 18.95 207 PHE A N 1
ATOM 1459 C CA . PHE A 1 207 ? 2.831 6.861 -3.202 1.00 19.72 207 PHE A CA 1
ATOM 1460 C C . PHE A 1 207 ? 1.834 5.676 -3.343 1.00 20.37 207 PHE A C 1
ATOM 1461 O O . PHE A 1 207 ? 0.599 5.831 -3.226 1.00 21.00 207 PHE A O 1
ATOM 1469 N N . GLU A 1 208 ? 2.364 4.491 -3.633 1.00 19.97 208 GLU A N 1
ATOM 1470 C CA . GLU A 1 208 ? 1.521 3.371 -3.964 1.00 20.86 208 GLU A CA 1
ATOM 1471 C C . GLU A 1 208 ? 0.648 3.014 -2.753 1.00 21.30 208 GLU A C 1
ATOM 1472 O O . GLU A 1 208 ? -0.558 2.740 -2.888 1.00 21.73 208 GLU A O 1
ATOM 1478 N N . LEU A 1 209 ? 1.262 3.047 -1.583 1.00 21.07 209 LEU A N 1
ATOM 1479 C CA . LEU A 1 209 ? 0.551 2.710 -0.345 1.00 22.25 209 LEU A CA 1
ATOM 1480 C C . LEU A 1 209 ? -0.531 3.741 -0.040 1.00 24.44 209 LEU A C 1
ATOM 1481 O O . LEU A 1 209 ? -1.650 3.385 0.359 1.00 24.38 209 LEU A O 1
ATOM 1486 N N . GLU A 1 210 ? -0.183 5.016 -0.187 1.00 25.21 210 GLU A N 1
ATOM 1487 C CA . GLU A 1 210 ? -1.120 6.075 0.115 1.00 27.55 210 GLU A CA 1
ATOM 1488 C C . GLU A 1 210 ? -2.311 6.030 -0.837 1.00 28.00 210 GLU A C 1
ATOM 1489 O O . GLU A 1 210 ? -3.474 6.213 -0.410 1.00 28.41 210 GLU A O 1
ATOM 1495 N N . ARG A 1 211 ? -2.037 5.778 -2.115 1.00 27.79 211 ARG A N 1
ATOM 1496 C CA . ARG A 1 211 ? -3.128 5.625 -3.064 1.00 29.01 211 ARG A CA 1
ATOM 1497 C C . ARG A 1 211 ? -4.028 4.424 -2.714 1.00 30.09 211 ARG A C 1
ATOM 1498 O O . ARG A 1 211 ? -5.269 4.538 -2.754 1.00 30.85 211 ARG A O 1
ATOM 1506 N N . ALA A 1 212 ? -3.422 3.287 -2.349 1.00 31.31 212 ALA A N 1
ATOM 1507 C CA . ALA A 1 212 ? -4.194 2.089 -2.008 1.00 33.01 212 ALA A CA 1
ATOM 1508 C C . ALA A 1 212 ? -5.105 2.356 -0.808 1.00 34.72 212 ALA A C 1
ATOM 1509 O O . ALA A 1 212 ? -6.258 1.911 -0.786 1.00 34.56 212 ALA A O 1
ATOM 1511 N N . LYS A 1 213 ? -4.595 3.094 0.169 1.00 36.31 213 LYS A N 1
ATOM 1512 C CA . LYS A 1 213 ? -5.364 3.390 1.388 1.00 39.15 213 LYS A CA 1
ATOM 1513 C C . LYS A 1 213 ? -6.530 4.320 1.115 1.00 41.44 213 LYS A C 1
ATOM 1514 O O . LYS A 1 213 ? -7.631 4.127 1.655 1.00 41.41 213 LYS A O 1
ATOM 1520 N N . GLN A 1 214 ? -6.281 5.345 0.302 1.00 43.61 214 GLN A N 1
ATOM 1521 C CA . GLN A 1 214 ? -7.332 6.282 -0.098 1.00 45.94 214 GLN A CA 1
ATOM 1522 C C . GLN A 1 214 ? -8.364 5.588 -0.980 1.00 47.29 214 GLN A C 1
ATOM 1523 O O . GLN A 1 214 ? -9.512 6.030 -1.064 1.00 48.11 214 GLN A O 1
ATOM 1529 N N . LYS A 1 215 ? -7.921 4.505 -1.626 1.00 48.40 215 LYS A N 1
ATOM 1530 C CA . LYS A 1 215 ? -8.727 3.586 -2.443 1.00 49.88 215 LYS A CA 1
ATOM 1531 C C . LYS A 1 215 ? -8.708 3.917 -3.930 1.00 50.28 215 LYS A C 1
ATOM 1532 O O . LYS A 1 215 ? -7.788 3.501 -4.656 1.00 50.44 215 LYS A O 1
#

Nearest PDB structures (foldseek):
  4bja-assembly1_A-2  TM=1.005E+00  e=1.403E-24  Caenorhabditis elegans
  1x46-assembly1_A  TM=7.749E-01  e=1.922E-02  Tokunagayusurika akamusi
  2bk9-assembly1_A  TM=8.361E-01  e=4.738E-02  Drosophila melanogaster
  8grz-assembly1_A  TM=7.574E-01  e=2.201E-02  Homo sapiens
  6m9a-assembly1_C-2  TM=4.169E-01  e=2.409E-02  Bordetella pertussis

Radius of gyration: 16.26 Å; Cα contacts (8 Å, |Δi|>4): 209; chains: 1; bounding box: 48×34×38 Å

InterPro domains:
  IPR009050 Globin-like superfamily [SSF46458] (28-205)
  IPR012292 Globin/Protoglobin [G3DSA:1.10.490.10] (19-215)
  IPR044399 Myoglobin-like, M family globin domain [cd01040] (40-203)
  IPR050532 Globin-like Oxygen Transporters [PTHR46458] (26-253)

Organism: Caenorhabditis elegans (NCBI:txid6239)

Solvent-accessible surface area: 9727 Å² total; per-residue (Å²): 170,105,3,106,48,95,94,5,29,0,64,128,33,2,87,100,165,20,10,36,6,0,22,77,0,4,112,122,20,124,68,24,110,75,3,0,3,56,0,2,9,18,0,0,40,94,93,16,72,90,8,54,169,28,24,33,0,63,208,17,88,95,99,38,3,85,188,70,108,119,1,20,12,39,14,84,150,24,32,78,18,2,54,87,0,0,34,32,0,10,90,69,60,66,28,44,12,0,4,77,34,0,30,133,31,0,106,58,36,4,206,80,48,50,17,69,156,61,3,51,105,182,141,84,19,14,14,75,29,20,6,63,14,2,16,124,69,4,6,29,18,4,24,50,114,72,159,118,164,57,69,62,70,85,9,27,78,9,0,88,87,0,2,72,12,0,12,46,19,17,5,71,2,0,58,88,41,38,68,130,93,200

CATH classification: 1.10.490.10

B-factor: mean 26.37, std 9.17, range [10.61, 57.78]

Foldseek 3Di:
DQQPDPVQVLCVLAPQVLLQLLLVLCVVDDPPLVLLLVLLLCLCPPNPVVCCVLQVNVPPDSVCSCVRCSRVVVSVVVSVLSNVLSCCVHPVVVRSVNLVSLLVLLLVCCVRVCCLPPCDPVPDHVLCSSLVSCLVRVLCVSQVVDPCVDHSVSSSSSVVSVSVSSSVSSSVSNVVNSVVVD